Protein AF-A0A2E5FL79-F1 (afdb_monomer)

Sequence (278 aa):
MTGLPSFHYIREKVPIRAVAVELGLDVRNTTIRCWHPENHNNRDHNPSVGIKETKNYVHCFVCPDAKCLWPIDLVIDVNKDFHCLPKNQQVRESGLWIADRFKVPFIPKVNPKKKPADESWELGLTEDPLKLLVQSGLFASLSLPARSLAIALHALRSQKCRDHMAREWEVKASYHTLRKFSGIKSDSNIASALRELEEIGYCHREPSHPEHSTGPIKRSSVILVTPFSYDLMQLAKDNHASLQQASEAEMDMRRDRRRERQNEWQRKSRRLKKIATS

Nearest PDB structures (foldseek):
  5hdk-assembly4_D  TM=4.279E-01  e=1.789E-01  Homo sapiens
  6f41-assembly1_O  TM=4.181E-01  e=2.502E-01  Saccharomyces cerevisiae S288C
  8iuh-assembly1_O  TM=4.178E-01  e=3.912E-01  Homo sapiens
  7z1l-assembly1_O  TM=4.365E-01  e=1.012E+00  Saccharomyces cerevisiae W303
  6nzz-assembly1_A  TM=2.063E-01  e=4.091E+00  Mus musculus

Foldseek 3Di:
DAFFFDPVCQQPPVALQVLCVVLVFCDDDQFTQDPPLVQPPRSRPDTQWGHDRVNQWIWGPRRPPTDTATSLSVQLVSDVVLVVDDPVVSSRVSRVVCVVVDVTDTDHPPPPVCDPCDDDLPAPPDLDLVSLCVSLVVLVVADLLLNLLLVLVSVQADPVPVPPNPQKGKDFADLVRSCVRSVPDDSVSVVVSVVRCVVLVQKDWDDDDPPDDPDPDDGGIIIMGRSPPPSNSVSSVVSNVVVVVVVVVVVVVVVVVVVVVVVVVVVVVVVVVVVVVD

Solvent-accessible surface area (backbone atoms only — not comparable to full-atom values): 16011 Å² total; per-residue (Å²): 132,80,48,48,57,37,62,68,54,42,44,76,70,48,57,34,68,60,53,40,51,76,72,68,47,61,70,53,95,57,28,23,42,55,93,57,31,89,61,34,100,68,54,40,81,61,66,46,20,42,54,40,74,96,77,24,28,36,36,40,82,65,41,92,83,51,58,78,28,36,46,54,52,42,49,40,70,70,38,66,80,38,71,81,45,58,70,75,50,28,56,50,55,29,38,48,59,47,45,76,77,40,100,58,64,62,42,66,69,77,57,84,85,67,62,77,92,66,83,73,86,57,85,88,77,65,90,45,57,66,58,50,31,52,70,19,44,51,51,74,71,45,53,72,58,29,47,34,41,53,54,31,57,59,70,54,55,55,84,80,54,84,52,90,77,56,69,54,50,69,38,83,44,34,69,70,54,49,24,68,65,3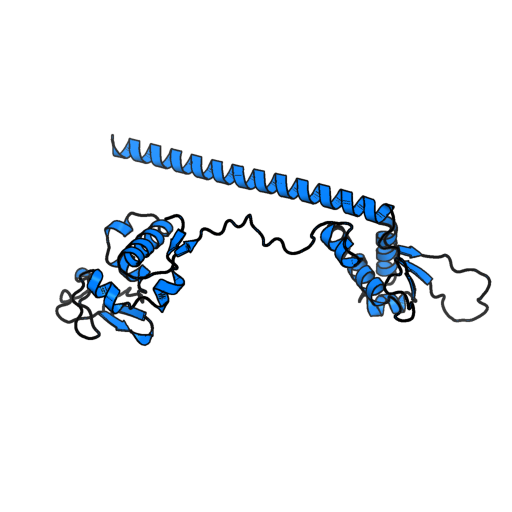1,69,47,91,45,69,68,51,50,54,51,20,51,49,55,36,35,75,52,35,39,30,47,76,53,80,79,73,83,90,80,73,96,65,94,70,81,76,60,47,42,34,41,36,28,60,68,32,70,65,26,49,50,51,34,50,53,44,29,54,51,51,50,53,53,53,49,55,50,51,51,55,55,49,50,56,49,52,51,54,52,51,51,50,51,52,51,52,54,52,54,52,53,63,77,74,107

Secondary structure (DSSP, 8-state):
--EEE-HHHHHHHS-HHHHHHHTT--EETTEE--S-GGGSTTTTSS--EEEEGGGTEEEESSSTT-PPBPHHHHHHHH-GGGGGS-HHHHHHHHHHHHHHHS--PEEE---TT-----S---TTS---HHHHHHHTTHHHHS-HHHHHHHHHHHHT--TT-S-TT-S-EEEEE-HHHHHHHH----HHHHHHHHHHHHHTTSEEEEPPPGGG--SSSPPPEEEEE-TT-HHHHHHHHHHHHHHHHHHHHHHHHHHHHHHHHHHHHHHHHHHHHHHHT-

Radius of gyration: 33.52 Å; Cα contacts (8 Å, |Δi|>4): 326; chains: 1; bounding box: 72×42×98 Å

Structure (mmCIF, N/CA/C/O backbone):
data_AF-A0A2E5FL79-F1
#
_entry.id   AF-A0A2E5FL79-F1
#
loop_
_atom_site.group_PDB
_atom_site.id
_atom_site.type_symbol
_atom_site.label_atom_id
_atom_site.label_alt_id
_atom_site.label_comp_id
_atom_site.label_asym_id
_atom_site.label_entity_id
_atom_site.label_seq_id
_atom_site.pdbx_PDB_ins_code
_atom_site.Cartn_x
_atom_site.Cartn_y
_atom_site.Cartn_z
_atom_site.occupancy
_atom_site.B_iso_or_equiv
_atom_site.auth_seq_id
_atom_site.auth_comp_id
_atom_site.auth_asym_id
_atom_site.auth_atom_id
_atom_site.pdbx_PDB_model_num
ATOM 1 N N . MET A 1 1 ? -9.822 -15.582 26.411 1.00 46.94 1 MET A N 1
ATOM 2 C CA . MET A 1 1 ? -10.288 -15.379 25.021 1.00 46.94 1 MET A CA 1
ATOM 3 C C . MET A 1 1 ? -9.424 -14.315 24.347 1.00 46.94 1 MET A C 1
ATOM 5 O O . MET A 1 1 ? -9.426 -13.175 24.789 1.00 46.94 1 MET A O 1
ATOM 9 N N . THR A 1 2 ? -8.614 -14.673 23.348 1.00 57.44 2 THR A N 1
ATOM 10 C CA . THR A 1 2 ? -7.636 -13.779 22.687 1.00 57.44 2 THR A CA 1
ATOM 11 C C . THR A 1 2 ? -8.154 -13.279 21.330 1.00 57.44 2 THR A C 1
ATOM 13 O O . THR A 1 2 ? -7.569 -13.532 20.280 1.00 57.44 2 THR A O 1
ATOM 16 N N . GLY A 1 3 ? -9.274 -12.555 21.340 1.00 73.00 3 GLY A N 1
ATOM 17 C CA . GLY A 1 3 ? -9.878 -11.940 20.152 1.00 73.00 3 GLY A CA 1
ATOM 18 C C . GLY A 1 3 ? -10.714 -10.718 20.526 1.00 73.00 3 GLY A C 1
ATOM 19 O O . GLY A 1 3 ? -11.004 -10.514 21.705 1.00 73.00 3 GLY A O 1
ATOM 20 N N . LEU A 1 4 ? -11.080 -9.896 19.541 1.00 85.12 4 LEU A N 1
ATOM 21 C CA . LEU A 1 4 ? -12.058 -8.817 19.726 1.00 85.12 4 LEU A CA 1
ATOM 22 C C . LEU A 1 4 ? -13.411 -9.267 19.170 1.00 85.12 4 LEU A C 1
ATOM 24 O O . LEU A 1 4 ? -13.430 -9.944 18.141 1.00 85.12 4 LEU A O 1
ATOM 28 N N . PRO A 1 5 ? -14.536 -8.903 19.800 1.00 91.50 5 PRO A N 1
ATOM 29 C CA . PRO A 1 5 ? -15.839 -9.175 19.215 1.00 91.50 5 PRO A CA 1
ATOM 30 C C . PRO A 1 5 ? -15.983 -8.422 17.888 1.00 91.50 5 PRO A C 1
ATOM 32 O O . PRO A 1 5 ? -15.475 -7.310 17.728 1.00 91.50 5 PRO A O 1
ATOM 35 N N . SER A 1 6 ? -16.649 -9.034 16.910 1.00 92.56 6 SER A N 1
ATOM 36 C CA . SER A 1 6 ? -16.860 -8.416 15.601 1.00 92.56 6 SER A CA 1
ATOM 37 C C . SER A 1 6 ? -17.791 -7.209 15.714 1.00 92.56 6 SER A C 1
ATOM 39 O O . SER A 1 6 ? -19.009 -7.353 15.809 1.00 92.56 6 SER A O 1
ATOM 41 N N . PHE A 1 7 ? -17.231 -5.998 15.670 1.00 93.19 7 PHE A N 1
ATOM 42 C CA . PHE A 1 7 ? -18.017 -4.760 15.750 1.00 93.19 7 PHE A CA 1
ATOM 43 C C . PHE A 1 7 ? -18.973 -4.588 14.568 1.00 93.19 7 PHE A C 1
ATOM 45 O O . PHE A 1 7 ? -20.063 -4.049 14.733 1.00 93.19 7 PHE A O 1
ATOM 52 N N . HIS A 1 8 ? -18.592 -5.083 13.388 1.00 93.00 8 HIS A N 1
ATOM 53 C CA . HIS A 1 8 ? -19.471 -5.096 12.222 1.00 93.00 8 HIS A CA 1
ATOM 54 C C . HIS A 1 8 ? -20.692 -5.992 12.461 1.00 93.00 8 HIS A C 1
ATOM 56 O O . HIS A 1 8 ? -21.822 -5.551 12.267 1.00 93.00 8 HIS A O 1
ATOM 62 N N . TYR A 1 9 ? -20.476 -7.200 12.996 1.00 93.94 9 TYR A N 1
ATOM 63 C CA . TYR A 1 9 ? -21.573 -8.096 13.358 1.00 93.94 9 TYR A CA 1
ATOM 64 C C . TYR A 1 9 ? -22.471 -7.482 14.434 1.00 93.94 9 TYR A C 1
ATOM 66 O O . TYR A 1 9 ? -23.690 -7.519 14.304 1.00 93.94 9 TYR A O 1
ATOM 74 N N . ILE A 1 10 ? -21.886 -6.874 15.473 1.00 95.19 10 ILE A N 1
ATOM 75 C CA . ILE A 1 10 ? -22.654 -6.185 16.519 1.00 95.19 10 ILE A CA 1
ATOM 76 C C . ILE A 1 10 ? -23.551 -5.108 15.907 1.00 95.19 10 ILE A C 1
ATOM 78 O O . ILE A 1 10 ? -24.741 -5.058 16.203 1.00 95.19 10 ILE A O 1
A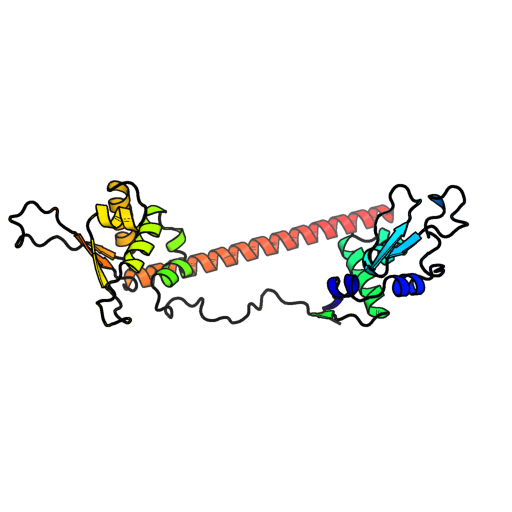TOM 82 N N . ARG A 1 11 ? -23.000 -4.270 15.026 1.00 93.62 11 ARG A N 1
ATOM 83 C CA . ARG A 1 11 ? -23.740 -3.168 14.411 1.00 93.62 11 ARG A CA 1
ATOM 84 C C . ARG A 1 11 ? -24.928 -3.639 13.574 1.00 93.62 11 ARG A C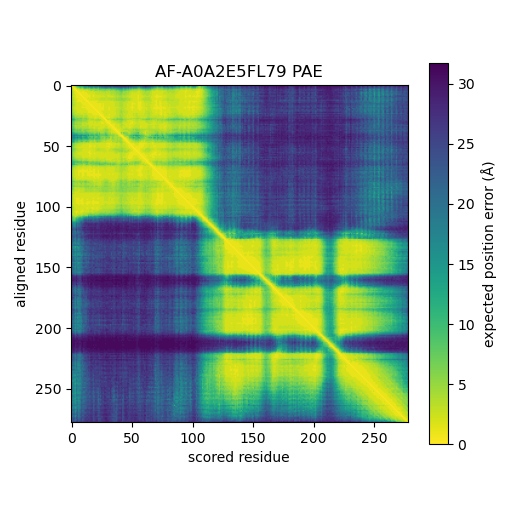 1
ATOM 86 O O . ARG A 1 11 ? -25.949 -2.961 13.566 1.00 93.62 11 ARG A O 1
ATOM 93 N N . GLU A 1 12 ? -24.804 -4.757 12.868 1.00 92.62 12 GLU A N 1
ATOM 94 C CA . GLU A 1 12 ? -25.829 -5.203 11.916 1.00 92.62 12 GLU A CA 1
ATOM 95 C C . GLU A 1 12 ? -26.791 -6.256 12.461 1.00 92.62 12 GLU A C 1
ATOM 97 O O . GLU A 1 12 ? -27.937 -6.320 12.021 1.00 92.62 12 GLU A O 1
ATOM 102 N N . LYS A 1 13 ? -26.319 -7.128 13.356 1.00 94.31 13 LYS A N 1
ATOM 103 C CA . LYS A 1 13 ? -27.023 -8.365 13.724 1.00 94.31 13 LYS A CA 1
ATOM 104 C C . LYS A 1 13 ? -27.476 -8.407 15.173 1.00 94.31 13 LYS A C 1
ATOM 106 O O . LYS A 1 13 ? -28.379 -9.180 15.476 1.00 94.31 13 LYS A O 1
ATOM 111 N N . VAL A 1 14 ? -26.886 -7.609 16.064 1.00 96.19 14 VAL A N 1
ATOM 112 C CA . VAL A 1 14 ? -27.359 -7.522 17.451 1.00 96.19 14 VAL A CA 1
ATOM 113 C C . VAL A 1 14 ? -28.515 -6.517 17.508 1.00 96.19 14 VAL A C 1
ATOM 115 O O . VAL A 1 14 ? -28.283 -5.341 17.215 1.00 96.19 14 VAL A O 1
ATOM 118 N N . PRO A 1 15 ? -29.749 -6.930 17.865 1.00 96.19 15 PRO A N 1
ATOM 119 C CA . PRO A 1 15 ? -30.906 -6.040 17.834 1.00 96.19 15 PRO A CA 1
ATOM 120 C C . PRO A 1 15 ? -30.781 -4.905 18.853 1.00 96.19 15 PRO A C 1
ATOM 122 O O . PRO A 1 15 ? -30.726 -5.146 20.059 1.00 96.19 15 PRO A O 1
ATOM 125 N N . ILE A 1 16 ? -30.812 -3.657 18.381 1.00 96.62 16 ILE A N 1
ATOM 126 C CA . ILE A 1 16 ? -30.666 -2.453 19.212 1.00 96.62 16 ILE A CA 1
ATOM 127 C C . ILE A 1 16 ? -31.719 -2.379 20.324 1.00 96.62 16 ILE A C 1
ATOM 129 O O . ILE A 1 16 ? -31.431 -1.924 21.427 1.00 96.62 16 ILE A O 1
ATOM 133 N N . ARG A 1 17 ? -32.928 -2.889 20.064 1.00 96.06 17 ARG A N 1
ATOM 134 C CA . ARG A 1 17 ? -33.996 -2.974 21.063 1.00 96.06 17 ARG A CA 1
ATOM 135 C C . ARG A 1 17 ? -33.626 -3.900 22.218 1.00 96.06 17 ARG A C 1
ATOM 137 O O . ARG A 1 17 ? -33.847 -3.538 23.366 1.00 96.06 17 ARG A O 1
ATOM 144 N N . ALA A 1 18 ? -33.054 -5.065 21.923 1.00 95.75 18 ALA A N 1
ATOM 145 C CA . ALA A 1 18 ? -32.617 -5.997 22.958 1.00 95.75 18 ALA A CA 1
ATOM 146 C C . ALA A 1 18 ? -31.459 -5.401 23.771 1.00 95.75 18 ALA A C 1
ATOM 148 O O . ALA A 1 18 ? -31.449 -5.508 24.990 1.00 95.75 18 ALA A O 1
ATOM 149 N N . VAL A 1 19 ? -30.539 -4.688 23.113 1.00 96.50 19 VAL A N 1
ATOM 150 C CA . VAL A 1 19 ? -29.457 -3.954 23.790 1.00 96.50 19 VAL A CA 1
ATOM 151 C C . VAL A 1 19 ? -30.009 -2.885 24.735 1.00 96.50 19 VAL A C 1
ATOM 153 O O . VAL A 1 19 ? -29.546 -2.784 25.864 1.00 96.50 19 VAL A O 1
ATOM 156 N N . ALA A 1 20 ? -31.022 -2.123 24.314 1.00 95.75 20 ALA A N 1
ATOM 157 C CA . ALA A 1 20 ? -31.671 -1.126 25.165 1.00 95.75 20 ALA A CA 1
ATOM 158 C C . ALA A 1 20 ? -32.342 -1.743 26.406 1.00 95.75 20 ALA A C 1
ATOM 160 O O . ALA A 1 20 ? -32.244 -1.178 27.493 1.00 95.75 20 ALA A O 1
ATOM 161 N N . VAL A 1 21 ? -32.985 -2.907 26.255 1.00 95.31 21 VAL A N 1
ATOM 162 C CA . VAL A 1 21 ? -33.581 -3.652 27.377 1.00 95.31 21 VAL A CA 1
ATOM 163 C C . VAL A 1 21 ? -32.502 -4.136 28.349 1.00 95.31 21 VAL A C 1
ATOM 165 O O . VAL A 1 21 ? -32.638 -3.932 29.550 1.00 95.31 21 VAL A O 1
ATOM 168 N N . GLU A 1 22 ? -31.404 -4.706 27.847 1.00 95.81 22 GLU A N 1
ATOM 169 C CA . GLU A 1 22 ? -30.273 -5.160 28.676 1.00 95.81 22 GLU A CA 1
ATOM 170 C C . GLU A 1 22 ? -29.545 -4.011 29.394 1.00 95.81 22 GLU A C 1
ATOM 172 O O . GLU A 1 22 ? -28.973 -4.201 30.465 1.00 95.81 22 GLU A O 1
ATOM 177 N N . LEU A 1 23 ? -29.576 -2.803 28.825 1.00 94.38 23 LEU A N 1
ATOM 178 C CA . LEU A 1 23 ? -29.096 -1.581 29.479 1.00 94.38 23 LEU A CA 1
ATOM 179 C C . LEU A 1 23 ? -30.055 -1.064 30.568 1.00 94.38 23 LEU A C 1
ATOM 181 O O . LEU A 1 23 ? -29.745 -0.071 31.224 1.00 94.38 23 LEU A O 1
ATOM 185 N N . GLY A 1 24 ? -31.207 -1.711 30.769 1.00 93.12 24 GLY A N 1
ATOM 186 C CA . GLY A 1 24 ? -32.199 -1.331 31.773 1.00 93.12 24 GLY A CA 1
ATOM 187 C C . GLY A 1 24 ? -33.026 -0.099 31.401 1.00 93.12 24 GLY A C 1
ATOM 188 O O . GLY A 1 24 ? -33.579 0.554 32.285 1.00 93.12 24 GLY A O 1
ATOM 189 N N . LEU A 1 25 ? -33.105 0.253 30.114 1.00 93.12 25 LEU A N 1
ATOM 190 C CA . LEU A 1 25 ? -33.894 1.399 29.660 1.00 93.12 25 LEU A CA 1
ATOM 191 C C . LEU A 1 25 ? -35.402 1.073 29.646 1.00 93.12 25 LEU A C 1
ATOM 193 O O . LEU A 1 25 ? -35.802 -0.049 29.334 1.00 93.12 25 LEU A O 1
ATOM 197 N N . ASP A 1 26 ? -36.257 2.067 29.923 1.00 90.50 26 ASP A N 1
ATOM 198 C CA . ASP A 1 26 ? -37.726 1.933 29.827 1.00 90.50 26 ASP A CA 1
ATOM 199 C C . ASP A 1 26 ? -38.155 1.928 28.349 1.00 90.50 26 ASP A C 1
ATOM 201 O O . ASP A 1 26 ? -38.401 2.978 27.742 1.00 90.50 26 ASP A O 1
ATOM 205 N N . VAL A 1 27 ? -38.181 0.731 27.757 1.00 92.19 27 VAL A N 1
ATOM 206 C CA . VAL A 1 27 ? -38.580 0.489 26.367 1.00 92.19 27 VAL A CA 1
ATOM 207 C C . VAL A 1 27 ? -40.090 0.252 26.278 1.00 92.19 27 VAL A C 1
ATOM 209 O O . VAL A 1 27 ? -40.610 -0.757 26.750 1.00 92.19 27 VAL A O 1
ATOM 212 N N . ARG A 1 28 ? -40.795 1.138 25.569 1.00 88.44 28 ARG A N 1
ATOM 213 C CA . ARG A 1 28 ? -42.235 1.050 25.286 1.00 88.44 28 ARG A CA 1
ATOM 214 C C . ARG A 1 28 ? -42.479 0.953 23.787 1.00 88.44 28 ARG A C 1
ATOM 216 O O . ARG A 1 28 ? -42.314 1.934 23.059 1.00 88.44 28 ARG A O 1
ATOM 223 N N . ASN A 1 29 ? -42.912 -0.218 23.323 1.00 87.94 29 ASN A N 1
ATOM 224 C CA . ASN A 1 29 ? -43.107 -0.527 21.902 1.00 87.94 29 ASN A CA 1
ATOM 225 C C . ASN A 1 29 ? -41.865 -0.172 21.063 1.00 87.94 29 ASN A C 1
ATOM 227 O O . ASN A 1 29 ? -40.856 -0.868 21.131 1.00 87.94 29 ASN A O 1
ATOM 231 N N . THR A 1 30 ? -41.940 0.910 20.288 1.00 90.56 30 THR A N 1
ATOM 232 C CA . THR A 1 30 ? -40.882 1.402 19.392 1.00 90.56 30 THR A CA 1
ATOM 233 C C . THR A 1 30 ? -40.167 2.636 19.940 1.00 90.56 30 THR A C 1
ATOM 235 O O . THR A 1 30 ? -39.463 3.325 19.200 1.00 90.56 30 THR A O 1
ATOM 238 N N . THR A 1 31 ? -40.387 2.969 21.209 1.00 92.94 31 THR A N 1
ATOM 239 C CA . THR A 1 31 ? -39.853 4.171 21.852 1.00 92.94 31 THR A CA 1
ATOM 240 C C . THR A 1 31 ? -39.198 3.847 23.183 1.00 92.94 31 THR A C 1
ATOM 242 O O . THR A 1 31 ? -39.511 2.837 23.807 1.00 92.94 31 THR A O 1
ATOM 245 N N . ILE A 1 32 ? -38.282 4.702 23.613 1.00 93.19 32 ILE A N 1
ATOM 246 C CA . ILE A 1 32 ? -37.574 4.598 24.885 1.00 93.19 32 ILE A CA 1
ATOM 247 C C . ILE A 1 32 ? -37.693 5.948 25.586 1.00 93.19 32 ILE A C 1
ATOM 249 O O . ILE A 1 32 ? -37.671 6.998 24.932 1.00 93.19 32 ILE A O 1
ATOM 253 N N . ARG A 1 33 ? -37.824 5.930 26.911 1.00 91.25 33 ARG A N 1
ATOM 254 C CA . ARG A 1 33 ? -37.601 7.136 27.712 1.00 91.25 33 ARG A CA 1
ATOM 255 C C . ARG A 1 33 ? -36.113 7.498 27.678 1.00 91.25 33 ARG A C 1
ATOM 257 O O . ARG A 1 33 ? -35.257 6.651 27.927 1.00 91.25 33 ARG A O 1
ATOM 264 N N . CYS A 1 34 ? -35.799 8.738 27.332 1.00 91.31 34 CYS A N 1
ATOM 265 C CA . CYS A 1 34 ? -34.440 9.242 27.268 1.00 91.31 34 CYS A CA 1
ATOM 266 C C . CYS A 1 34 ? -33.756 9.138 28.635 1.00 91.31 34 CYS A C 1
ATOM 268 O O . CYS A 1 34 ? -34.314 9.509 29.668 1.00 91.31 34 CYS A O 1
ATOM 270 N N . TRP A 1 35 ? -32.515 8.660 28.623 1.00 91.00 35 TRP A N 1
ATOM 271 C CA . TRP A 1 35 ? -31.637 8.567 29.791 1.00 91.00 35 TRP A CA 1
ATOM 272 C C . TRP A 1 35 ? -30.903 9.885 30.101 1.00 91.00 35 TRP A C 1
ATOM 274 O O . TRP A 1 35 ? -30.141 9.941 31.064 1.00 91.00 35 TRP A O 1
ATOM 284 N N . HIS A 1 36 ? -31.178 10.942 29.326 1.00 88.25 36 HIS A N 1
ATOM 285 C CA . HIS A 1 36 ? -30.717 12.318 29.537 1.00 88.25 36 HIS A CA 1
ATOM 286 C C . HIS A 1 36 ? -31.890 13.274 29.824 1.00 88.25 36 HIS A C 1
ATOM 288 O O . HIS A 1 36 ? -32.155 14.189 29.037 1.00 88.25 36 HIS A O 1
ATOM 294 N N . PRO A 1 37 ? -32.641 13.082 30.926 1.00 85.19 37 PRO A N 1
ATOM 295 C CA . PRO A 1 37 ? -33.800 13.917 31.242 1.00 85.19 37 PRO A CA 1
ATOM 296 C C . PRO A 1 37 ? -33.442 15.398 31.435 1.00 85.19 37 PRO A C 1
ATOM 298 O O . PRO A 1 37 ? -34.308 16.254 31.276 1.00 85.19 37 PRO A O 1
ATOM 301 N N . GLU A 1 38 ? -32.186 15.717 31.753 1.00 85.88 38 GLU A N 1
ATOM 302 C CA . GLU A 1 38 ? -31.664 17.080 31.870 1.00 85.88 38 GLU A CA 1
ATOM 303 C C . GLU A 1 38 ? -31.728 17.875 30.561 1.00 85.88 38 GLU A C 1
ATOM 305 O O . GLU A 1 38 ? -31.850 19.096 30.594 1.00 85.88 38 GLU A O 1
ATOM 310 N N . ASN A 1 39 ? -31.711 17.190 29.417 1.00 85.75 39 ASN A N 1
ATOM 311 C CA . ASN A 1 39 ? -31.774 17.818 28.099 1.00 85.75 39 ASN A CA 1
ATOM 312 C C . ASN A 1 39 ? -33.223 18.039 27.623 1.00 85.75 39 ASN A C 1
ATOM 314 O O . ASN A 1 39 ? -33.446 18.469 26.493 1.00 85.75 39 ASN A O 1
ATOM 318 N N . HIS A 1 40 ? -34.214 17.705 28.459 1.00 84.31 40 HIS A N 1
ATOM 319 C CA . HIS A 1 40 ? -35.636 17.716 28.124 1.00 84.31 40 HIS A CA 1
ATOM 320 C C . HIS A 1 40 ? -36.389 18.704 29.024 1.00 84.31 40 HIS A C 1
ATOM 322 O O . HIS A 1 40 ? -36.359 18.579 30.247 1.00 84.31 40 HIS A O 1
ATOM 328 N N . ASN A 1 41 ? -37.173 19.614 28.429 1.00 76.88 41 ASN A N 1
ATOM 329 C CA . ASN A 1 41 ? -37.942 20.632 29.169 1.00 76.88 41 ASN A CA 1
ATOM 330 C C . ASN A 1 41 ? -38.857 20.047 30.270 1.00 76.88 41 ASN A C 1
ATOM 332 O O . ASN A 1 41 ? -39.010 20.658 31.322 1.00 76.88 41 ASN A O 1
ATOM 336 N N . ASN A 1 42 ? -39.412 18.842 30.068 1.00 77.25 42 ASN A N 1
ATOM 337 C CA . ASN A 1 42 ? -40.299 18.156 31.024 1.00 77.25 42 ASN A CA 1
ATOM 338 C C . ASN A 1 42 ? -39.698 16.853 31.588 1.00 77.25 42 ASN A C 1
ATOM 340 O O . ASN A 1 42 ? -40.442 15.911 31.872 1.00 77.25 42 ASN A O 1
ATOM 344 N N . ARG A 1 43 ? -38.361 16.758 31.698 1.00 74.06 43 ARG A N 1
ATOM 345 C CA . ARG A 1 43 ? -37.646 15.566 32.217 1.00 74.06 43 ARG A CA 1
ATOM 346 C C . ARG A 1 43 ? -38.059 14.246 31.558 1.00 74.06 43 ARG A C 1
ATOM 348 O O . ARG A 1 43 ? -38.077 13.193 32.188 1.00 74.06 43 ARG A O 1
ATOM 355 N N . ASP A 1 44 ? -38.433 14.335 30.290 1.00 79.88 44 ASP A N 1
ATOM 356 C CA . ASP A 1 44 ? -38.871 13.216 29.469 1.00 79.88 44 ASP A CA 1
ATOM 357 C C . ASP A 1 44 ? -40.052 12.387 30.011 1.00 79.88 44 ASP A C 1
ATOM 359 O O . ASP A 1 44 ? -40.052 11.155 29.994 1.00 79.88 44 ASP A O 1
ATOM 363 N N . HIS A 1 45 ? -41.107 13.056 30.484 1.00 77.06 45 HIS A N 1
ATOM 364 C CA . HIS A 1 45 ? -42.334 12.370 30.909 1.00 77.06 45 HIS A CA 1
ATOM 365 C C . HIS A 1 45 ? -42.916 11.445 29.815 1.00 77.06 45 HIS A C 1
ATOM 367 O O . HIS A 1 45 ? -43.364 10.329 30.109 1.00 77.06 45 HIS A O 1
ATOM 373 N N . ASN A 1 46 ? -42.852 11.881 28.552 1.00 80.88 46 ASN A N 1
ATOM 374 C CA . ASN A 1 46 ? -43.288 11.118 27.383 1.00 80.88 46 ASN A CA 1
ATOM 375 C C . ASN A 1 46 ? -42.065 10.548 26.641 1.00 80.88 46 ASN A C 1
ATOM 377 O O . ASN A 1 46 ? -41.133 11.312 26.413 1.00 80.88 46 ASN A O 1
ATOM 381 N N . PRO A 1 47 ? -42.068 9.265 26.223 1.00 85.31 47 PRO A N 1
ATOM 382 C CA . PRO A 1 47 ? -40.937 8.656 25.522 1.00 85.31 47 PRO A CA 1
ATOM 383 C C . PRO A 1 47 ? -40.520 9.438 24.271 1.00 85.31 47 PRO A C 1
ATOM 385 O O . PRO A 1 47 ? -41.342 9.707 23.393 1.00 85.31 47 PRO A O 1
ATOM 388 N N . SER A 1 48 ? -39.234 9.766 24.179 1.00 89.44 48 SER A N 1
ATOM 389 C CA . SER A 1 48 ? -38.675 10.689 23.179 1.00 89.44 48 SER A CA 1
ATOM 390 C C . SER A 1 48 ? -37.555 10.107 22.317 1.00 89.44 48 SER A C 1
ATOM 392 O O . SER A 1 48 ? -37.045 10.757 21.400 1.00 89.44 48 SER A O 1
ATOM 394 N N . VAL A 1 49 ? -37.146 8.873 22.602 1.00 94.44 49 VAL A N 1
ATOM 395 C CA . VAL A 1 49 ? -36.131 8.168 21.827 1.00 94.44 49 VAL A CA 1
ATOM 396 C C . VAL A 1 49 ? -36.827 7.163 20.929 1.00 94.44 49 VAL A C 1
ATOM 398 O O . VAL A 1 49 ? -37.469 6.231 21.403 1.00 94.44 49 VAL A O 1
ATOM 401 N N . GLY A 1 50 ? -36.708 7.341 19.617 1.00 94.50 50 GLY A N 1
ATOM 402 C CA . GLY A 1 50 ? -37.254 6.409 18.638 1.00 94.50 50 GLY A CA 1
ATOM 403 C C . GLY A 1 50 ? -36.294 5.257 18.360 1.00 94.50 50 GLY A C 1
ATOM 404 O O . GLY A 1 50 ? -35.112 5.482 18.092 1.00 94.50 50 GLY A O 1
ATOM 405 N N . ILE A 1 51 ? -36.813 4.029 18.348 1.00 96.12 51 ILE A N 1
ATOM 406 C CA . ILE A 1 51 ? -36.088 2.840 17.893 1.00 96.12 51 ILE A CA 1
ATOM 407 C C . ILE A 1 51 ? -36.327 2.664 16.393 1.00 96.12 51 ILE A C 1
ATOM 409 O O . ILE A 1 51 ? -37.466 2.541 15.938 1.00 96.12 51 ILE A O 1
ATOM 413 N N . LYS A 1 52 ? -35.252 2.631 15.603 1.00 94.50 52 LYS A N 1
ATOM 414 C CA . LYS A 1 52 ? -35.305 2.326 14.169 1.00 94.50 52 LYS A CA 1
ATOM 415 C C . LYS A 1 52 ? -34.775 0.918 13.934 1.00 94.50 52 LYS A C 1
ATOM 417 O O . LYS A 1 52 ? -33.625 0.746 13.546 1.00 94.50 52 LYS A O 1
ATOM 422 N N . GLU A 1 53 ? -35.629 -0.082 14.153 1.00 91.81 53 GLU A N 1
ATOM 423 C CA . GLU A 1 53 ? -35.254 -1.504 14.071 1.00 91.81 53 GLU A CA 1
ATOM 424 C C . GLU A 1 53 ? -34.670 -1.884 12.698 1.00 91.81 53 GLU A C 1
ATOM 426 O O . GLU A 1 53 ? -33.642 -2.550 12.640 1.00 91.81 53 GLU A O 1
ATOM 431 N N . THR A 1 54 ? -35.227 -1.374 11.591 1.00 89.75 54 THR A N 1
ATOM 432 C CA . THR A 1 54 ? -34.734 -1.681 10.231 1.00 89.75 54 THR A CA 1
ATOM 433 C C . THR A 1 54 ? -33.314 -1.187 9.959 1.00 89.75 54 THR A C 1
ATOM 435 O O . THR A 1 54 ? -32.596 -1.778 9.158 1.00 89.75 54 THR A O 1
ATOM 438 N N . LYS A 1 55 ? -32.900 -0.098 10.614 1.00 90.44 55 LYS A N 1
ATOM 439 C CA . LYS A 1 55 ? -31.559 0.489 10.487 1.00 90.44 55 LYS A CA 1
ATOM 440 C C . LYS A 1 55 ? -30.680 0.219 11.711 1.00 90.44 55 LYS A C 1
ATOM 442 O O . LYS A 1 55 ? -29.545 0.674 11.738 1.00 90.44 55 LYS A O 1
ATOM 447 N N . ASN A 1 56 ? -31.202 -0.499 12.702 1.00 94.62 56 ASN A N 1
ATOM 448 C CA . ASN A 1 56 ? -30.542 -0.896 13.939 1.00 94.62 56 ASN A CA 1
ATOM 449 C C . ASN A 1 56 ? -29.864 0.243 14.732 1.00 94.62 56 ASN A C 1
ATOM 451 O O . ASN A 1 56 ? -28.726 0.110 15.180 1.00 94.62 56 ASN A O 1
ATOM 455 N N . TYR A 1 57 ? -30.563 1.365 14.920 1.00 96.00 57 TYR A N 1
ATOM 456 C CA . TYR A 1 57 ? -30.103 2.465 15.778 1.00 96.00 57 TYR A CA 1
ATOM 457 C C . TYR A 1 57 ? -31.251 3.079 16.588 1.00 96.00 57 TYR A C 1
ATOM 459 O O . TYR A 1 57 ? -32.431 2.875 16.282 1.00 96.00 57 TYR A O 1
ATOM 467 N N . VAL A 1 58 ? -30.896 3.874 17.598 1.00 96.06 58 VAL A N 1
ATOM 468 C CA . VAL A 1 58 ? -31.825 4.753 18.325 1.00 96.06 58 VAL A CA 1
ATOM 469 C C . VAL A 1 58 ? -31.472 6.220 18.122 1.00 96.06 58 VAL A C 1
ATOM 471 O O . VAL A 1 58 ? -30.320 6.563 17.856 1.00 96.06 58 VAL A O 1
ATOM 474 N N . HIS A 1 59 ? -32.467 7.095 18.216 1.00 94.94 59 HIS A N 1
ATOM 475 C CA . HIS A 1 59 ? -32.267 8.536 18.105 1.00 94.94 59 HIS A CA 1
ATOM 476 C C . HIS A 1 59 ? -33.298 9.281 18.955 1.00 94.94 59 HIS A C 1
ATOM 478 O O . HIS A 1 59 ? -34.499 9.028 18.835 1.00 94.94 59 HIS A O 1
ATOM 484 N N . CYS A 1 60 ? -32.823 10.187 19.811 1.00 93.88 60 CYS A N 1
ATOM 485 C CA . CYS A 1 60 ? -33.680 11.123 20.533 1.00 93.88 60 CYS A CA 1
ATOM 486 C C . CYS A 1 60 ? -34.096 12.255 19.593 1.00 93.88 60 CYS A C 1
ATOM 488 O O . CYS A 1 60 ? -33.233 12.893 19.008 1.00 93.88 60 CYS A O 1
ATOM 490 N N . PHE A 1 61 ? -35.390 12.532 19.457 1.00 90.56 61 PHE A N 1
ATOM 491 C CA . PHE A 1 61 ? -35.867 13.637 18.612 1.00 90.56 61 PHE A CA 1
ATOM 492 C C . PHE A 1 61 ? -35.998 14.974 19.364 1.00 90.56 61 PHE A C 1
ATOM 494 O O . PHE A 1 61 ? -36.476 15.948 18.790 1.00 90.56 61 PHE A O 1
ATOM 501 N N . VAL A 1 62 ? -35.602 15.016 20.644 1.00 90.75 62 VAL A N 1
ATOM 502 C CA . VAL A 1 62 ? -35.707 16.201 21.517 1.00 90.75 62 VAL A CA 1
ATOM 503 C C . VAL A 1 62 ? -34.338 16.744 21.934 1.00 90.75 62 VAL A C 1
ATOM 505 O O . VAL A 1 62 ? -34.160 17.959 21.934 1.00 90.75 62 VAL A O 1
ATOM 508 N N . CYS A 1 63 ? -33.368 15.884 22.276 1.00 88.88 63 CYS A N 1
ATOM 509 C CA . CYS A 1 63 ? -32.034 16.341 22.677 1.00 88.88 63 CYS A CA 1
ATOM 510 C C . CYS A 1 63 ? -31.381 17.180 21.555 1.00 88.88 63 CYS A C 1
ATOM 512 O O . CYS A 1 63 ? -31.339 16.719 20.412 1.00 88.88 63 CYS A O 1
ATOM 514 N N . PRO A 1 64 ? -30.807 18.358 21.867 1.00 80.44 64 PRO A N 1
ATOM 515 C CA . PRO A 1 64 ? -30.276 19.280 20.858 1.00 80.44 64 PRO A CA 1
ATOM 516 C C . PRO A 1 64 ? -29.121 18.686 20.033 1.00 80.44 64 PRO A C 1
ATOM 518 O O . PRO A 1 64 ? -29.047 18.924 18.832 1.00 80.44 64 PRO A O 1
ATOM 521 N N . ASP A 1 65 ? -28.281 17.843 20.647 1.00 80.31 65 ASP A N 1
ATOM 522 C CA . ASP A 1 65 ? -27.137 17.180 19.999 1.00 80.31 65 ASP A CA 1
ATOM 523 C C . ASP A 1 65 ? -27.356 15.672 19.774 1.00 80.31 65 ASP A C 1
ATOM 525 O O . ASP A 1 65 ? -26.408 14.879 19.729 1.00 80.31 65 ASP A O 1
ATOM 529 N N . ALA A 1 66 ? -28.615 15.240 19.655 1.00 82.81 66 ALA A N 1
ATOM 530 C CA . ALA A 1 66 ? -28.946 13.828 19.521 1.00 82.81 66 ALA A CA 1
ATOM 531 C C . ALA A 1 66 ? -28.351 13.205 18.250 1.00 82.81 66 ALA A C 1
ATOM 533 O O . ALA A 1 66 ? -28.801 13.448 17.129 1.00 82.81 66 ALA A O 1
ATOM 534 N N . LYS A 1 67 ? -27.378 12.309 18.414 1.00 89.00 67 LYS A N 1
ATOM 535 C CA . LYS A 1 67 ? -26.859 11.488 17.312 1.00 89.00 67 LYS A CA 1
ATOM 536 C C . LYS A 1 67 ? -27.676 10.208 17.164 1.00 89.00 67 LYS A C 1
ATOM 538 O O . LYS A 1 67 ? -28.404 9.800 18.066 1.00 89.00 67 LYS A O 1
ATOM 543 N N . CYS A 1 68 ? -27.571 9.575 15.998 1.00 93.50 68 CYS A N 1
ATOM 544 C CA . CYS A 1 68 ? -28.026 8.197 15.837 1.00 93.50 68 CYS A CA 1
ATOM 545 C C . CYS A 1 68 ? -27.024 7.280 16.543 1.00 93.50 68 CYS A C 1
ATOM 547 O O . CYS A 1 68 ? -25.854 7.248 16.157 1.00 93.50 68 CYS A O 1
ATOM 549 N N . LEU A 1 69 ? -27.480 6.553 17.559 1.00 95.12 69 LEU A N 1
ATOM 550 C CA . LEU A 1 69 ? -26.649 5.661 18.356 1.00 95.12 69 LEU A CA 1
ATOM 551 C C . LEU A 1 69 ? -26.862 4.218 17.904 1.00 95.12 69 LEU A C 1
ATOM 553 O O . LEU A 1 69 ? -27.963 3.668 17.998 1.00 95.12 69 LEU A O 1
ATOM 557 N N . TRP A 1 70 ? -25.792 3.620 17.390 1.00 95.50 70 TRP A N 1
ATOM 558 C CA . TRP A 1 70 ? -25.718 2.198 17.060 1.00 95.50 70 TRP A CA 1
ATOM 559 C C . TRP A 1 70 ? -25.487 1.386 18.344 1.00 95.50 70 TRP A C 1
ATOM 561 O O . TRP A 1 70 ? -25.161 1.980 19.367 1.00 95.50 70 TRP A O 1
ATOM 571 N N . PRO A 1 71 ? -25.595 0.043 18.338 1.00 96.75 71 PRO A N 1
ATOM 572 C CA . PRO A 1 71 ? -25.525 -0.753 19.569 1.00 96.75 71 PRO A CA 1
ATOM 573 C C . PRO A 1 71 ? -24.322 -0.451 20.469 1.00 96.75 71 PRO A C 1
ATOM 575 O O . PRO A 1 71 ? -24.480 -0.308 21.675 1.00 96.75 71 PRO A O 1
ATOM 578 N N . ILE A 1 72 ? -23.130 -0.296 19.885 1.00 96.31 72 ILE A N 1
ATOM 579 C CA . ILE A 1 72 ? -21.916 0.053 20.636 1.00 96.31 72 ILE A CA 1
ATOM 580 C C . ILE A 1 72 ? -22.000 1.481 21.178 1.00 96.31 72 ILE A C 1
ATOM 582 O O . ILE A 1 72 ? -21.698 1.700 22.345 1.00 96.31 72 ILE A O 1
ATOM 586 N N . ASP A 1 73 ? -22.416 2.439 20.350 1.00 95.50 73 ASP A N 1
ATOM 587 C CA . ASP A 1 73 ? -22.500 3.846 20.749 1.00 95.50 73 ASP A CA 1
ATOM 588 C C . ASP A 1 73 ? -23.548 4.052 21.848 1.00 95.50 73 ASP A C 1
ATOM 590 O O . ASP A 1 73 ? -23.314 4.828 22.765 1.00 95.50 73 ASP A O 1
ATOM 594 N N . LEU A 1 74 ? -24.664 3.316 21.798 1.00 95.88 74 LEU A N 1
ATOM 595 C CA . LEU A 1 74 ? -25.702 3.333 22.828 1.00 95.88 74 LEU A CA 1
ATOM 596 C C . LEU A 1 74 ? -25.158 2.846 24.175 1.00 95.88 74 LEU A C 1
ATOM 598 O O . LEU A 1 74 ? -25.407 3.470 25.201 1.00 95.88 74 LEU A O 1
ATOM 602 N N . VAL A 1 75 ? -24.401 1.746 24.173 1.00 96.19 75 VAL A N 1
ATOM 603 C CA . VAL A 1 75 ? -23.776 1.216 25.393 1.00 96.19 75 VAL A CA 1
ATOM 604 C C . VAL A 1 75 ? -22.765 2.209 25.967 1.00 96.19 75 VAL A C 1
ATOM 606 O O . VAL A 1 75 ? -22.730 2.382 27.182 1.00 96.19 75 VAL A O 1
ATOM 609 N N . ILE A 1 76 ? -21.974 2.874 25.117 1.00 94.88 76 ILE A N 1
ATOM 610 C CA . ILE A 1 76 ? -21.047 3.926 25.557 1.00 94.88 76 ILE A CA 1
ATOM 611 C C . ILE A 1 76 ? -21.822 5.066 26.217 1.00 94.88 76 ILE A C 1
ATOM 613 O O . ILE A 1 76 ? -21.509 5.417 27.346 1.00 94.88 76 ILE A O 1
ATOM 617 N N . ASP A 1 77 ? -22.823 5.605 25.521 1.00 93.19 77 ASP A N 1
ATOM 618 C CA . ASP A 1 77 ? -23.544 6.819 25.915 1.00 93.19 77 ASP A CA 1
ATOM 619 C C . ASP A 1 77 ? -24.345 6.640 27.216 1.00 93.19 77 ASP A C 1
ATOM 621 O O . ASP A 1 77 ? -24.347 7.511 28.087 1.00 93.19 77 ASP A O 1
ATOM 625 N N . VAL A 1 78 ? -24.980 5.476 27.386 1.00 93.19 78 VAL A N 1
ATOM 626 C CA . VAL A 1 78 ? -25.758 5.143 28.591 1.00 93.19 78 VAL A CA 1
ATOM 627 C C . VAL A 1 78 ? -24.844 4.821 29.775 1.00 93.19 78 VAL A C 1
ATOM 629 O O . VAL A 1 78 ? -25.148 5.185 30.915 1.00 93.19 78 VAL A O 1
ATOM 632 N N . ASN A 1 79 ? -23.717 4.142 29.536 1.00 89.56 79 ASN A N 1
ATOM 633 C CA . ASN A 1 79 ? -22.827 3.700 30.601 1.00 89.56 79 ASN A CA 1
ATOM 634 C C . ASN A 1 79 ? -21.747 4.745 30.916 1.00 89.56 79 ASN A C 1
ATOM 636 O O . ASN A 1 79 ? -20.635 4.722 30.381 1.00 89.56 79 ASN A O 1
ATOM 640 N N . LYS A 1 80 ? -22.065 5.638 31.858 1.00 82.75 80 LYS A N 1
ATOM 641 C CA . LYS A 1 80 ? -21.202 6.758 32.272 1.00 82.75 80 LYS A CA 1
ATOM 642 C C . LYS A 1 80 ? -19.798 6.334 32.718 1.00 82.75 80 LYS A C 1
ATOM 644 O O . LYS A 1 80 ? -18.863 7.119 32.557 1.00 82.75 80 LYS A O 1
ATOM 649 N N . ASP A 1 81 ? -19.618 5.106 33.207 1.00 84.38 81 ASP A N 1
ATOM 650 C CA . ASP A 1 81 ? -18.306 4.592 33.616 1.00 84.38 81 ASP A CA 1
ATOM 651 C C . ASP A 1 81 ? -17.325 4.517 32.439 1.00 84.38 81 ASP A C 1
ATOM 653 O O . ASP A 1 81 ? -16.117 4.698 32.609 1.00 84.38 81 ASP A O 1
ATOM 657 N N . PHE A 1 82 ? -17.822 4.326 31.213 1.00 85.56 82 PHE A N 1
ATOM 658 C CA . PHE A 1 82 ? -16.976 4.302 30.024 1.00 85.56 82 PHE A CA 1
ATOM 659 C C . PHE A 1 82 ? -16.477 5.694 29.635 1.00 85.56 82 PHE A C 1
ATOM 661 O O . PHE A 1 82 ? -15.397 5.804 29.056 1.00 85.56 82 PHE A O 1
ATOM 668 N N . HIS A 1 83 ? -17.158 6.777 30.013 1.00 84.56 83 HIS A N 1
ATOM 669 C CA . HIS A 1 83 ? -16.770 8.133 29.606 1.00 84.56 83 HIS A CA 1
ATOM 670 C C . HIS A 1 83 ? -15.405 8.577 30.159 1.00 84.56 83 HIS A C 1
ATOM 672 O O . HIS A 1 83 ? -14.762 9.444 29.566 1.00 84.56 83 HIS A O 1
ATOM 678 N N . CYS A 1 84 ? -14.911 7.953 31.235 1.00 85.56 84 CYS A N 1
ATOM 679 C CA . CYS A 1 84 ? -13.568 8.216 31.763 1.00 85.56 84 CYS A CA 1
ATOM 680 C C . CYS A 1 84 ? -12.441 7.468 31.018 1.00 85.56 84 CYS A C 1
ATOM 682 O O . CYS A 1 84 ? -11.259 7.750 31.231 1.00 85.56 84 CYS A O 1
ATOM 684 N N . LEU A 1 85 ? -12.782 6.526 30.132 1.00 82.56 85 LEU A N 1
ATOM 685 C CA . LEU A 1 85 ? -11.819 5.724 29.380 1.00 82.56 85 LEU A CA 1
ATOM 686 C C . LEU A 1 85 ? -11.389 6.422 28.079 1.00 82.56 85 LEU A C 1
ATOM 688 O O . LEU A 1 85 ? -12.165 7.167 27.481 1.00 82.56 85 LEU A O 1
ATOM 692 N N . PRO A 1 86 ? -10.184 6.137 27.552 1.00 89.69 86 PRO A N 1
ATOM 693 C CA . PRO A 1 86 ? -9.815 6.518 26.191 1.00 89.69 86 PRO A CA 1
ATOM 694 C C . PRO A 1 86 ? -10.812 5.970 25.159 1.00 89.69 86 PRO A C 1
ATOM 696 O O . PRO A 1 86 ? -11.265 4.833 25.276 1.00 89.69 86 PRO A O 1
ATOM 699 N N . LYS A 1 87 ? -11.106 6.730 24.096 1.00 86.44 87 LYS A N 1
ATOM 700 C CA . LYS A 1 87 ? -12.132 6.379 23.088 1.00 86.44 87 LYS A CA 1
ATOM 701 C C . LYS A 1 87 ? -11.988 4.966 22.501 1.00 86.44 87 LYS A C 1
ATOM 703 O O . LYS A 1 87 ? -12.969 4.258 22.309 1.00 86.44 87 LYS A O 1
ATOM 708 N N . ASN A 1 88 ? -10.762 4.527 22.224 1.00 85.50 88 ASN A N 1
ATOM 709 C CA . ASN A 1 88 ? -10.490 3.172 21.734 1.00 85.50 88 ASN A CA 1
ATOM 710 C C . ASN A 1 88 ? -10.820 2.086 22.770 1.00 85.50 88 ASN A C 1
ATOM 712 O O . ASN A 1 88 ? -11.195 0.975 22.399 1.00 85.50 88 ASN A O 1
ATOM 716 N N . GLN A 1 89 ? -10.669 2.398 24.055 1.00 88.50 89 GLN A N 1
ATOM 717 C CA . GLN A 1 89 ? -11.025 1.503 25.143 1.00 88.50 89 GLN A CA 1
ATOM 718 C C . GLN A 1 89 ? -12.539 1.489 25.374 1.00 88.50 89 GLN A C 1
ATOM 720 O O . GLN A 1 89 ? -13.085 0.404 25.496 1.00 88.50 89 GLN A O 1
ATOM 725 N N . GLN A 1 90 ? -13.229 2.632 25.291 1.00 91.38 90 GLN A N 1
ATOM 726 C CA . GLN A 1 90 ? -14.700 2.704 25.351 1.00 91.38 90 GLN A CA 1
ATOM 727 C C . GLN A 1 90 ? -15.370 1.744 24.362 1.00 91.38 90 GLN A C 1
ATOM 729 O O . GLN A 1 90 ? -16.199 0.921 24.744 1.00 91.38 90 GLN A O 1
ATOM 734 N N . VAL A 1 91 ? -14.948 1.803 23.093 1.00 92.56 91 VAL A N 1
ATOM 735 C CA . VAL A 1 91 ? -15.461 0.934 22.021 1.00 92.56 91 VAL A CA 1
ATOM 736 C C . VAL A 1 91 ? -15.181 -0.538 22.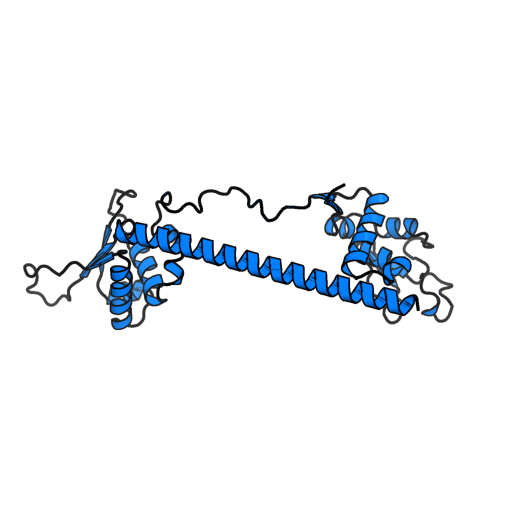319 1.00 92.56 91 VAL A C 1
ATOM 738 O O . VAL A 1 91 ? -16.042 -1.392 22.115 1.00 92.56 91 VAL A O 1
ATOM 741 N N . ARG A 1 92 ? -13.981 -0.847 22.822 1.00 91.19 92 ARG A N 1
ATOM 742 C CA . ARG A 1 92 ? -13.595 -2.216 23.168 1.00 91.19 92 ARG A CA 1
ATOM 743 C C . ARG A 1 92 ? -14.425 -2.769 24.325 1.00 91.19 92 ARG A C 1
ATOM 745 O O . ARG A 1 92 ? -14.961 -3.862 24.181 1.00 91.19 92 ARG A O 1
ATOM 752 N N . GLU A 1 93 ? -14.506 -2.048 25.439 1.00 91.81 93 GLU A N 1
ATOM 753 C CA . GLU A 1 93 ? -15.250 -2.487 26.625 1.00 91.81 93 GLU A CA 1
ATOM 754 C C . GLU A 1 93 ? -16.743 -2.616 26.313 1.00 91.81 93 GLU A C 1
ATOM 756 O O . GLU A 1 93 ? -17.358 -3.616 26.664 1.00 91.81 93 GLU A O 1
ATOM 761 N N . SER A 1 94 ? -17.304 -1.688 25.535 1.00 93.88 94 SER A N 1
ATOM 762 C CA . SER A 1 94 ? -18.704 -1.761 25.095 1.00 93.88 94 SER A CA 1
ATOM 763 C C . SER A 1 94 ? -18.964 -2.961 24.187 1.00 93.88 94 SER A C 1
ATOM 765 O O . SER A 1 94 ? -19.949 -3.675 24.353 1.00 93.88 94 SER A O 1
ATOM 767 N N . GLY A 1 95 ? -18.054 -3.246 23.251 1.00 94.81 95 GLY A N 1
ATOM 768 C CA . GLY A 1 95 ? -18.143 -4.448 22.426 1.00 94.81 95 GLY A CA 1
ATOM 769 C C . GLY A 1 95 ? -18.064 -5.741 23.245 1.00 94.81 95 GLY A C 1
ATOM 770 O O . GLY A 1 95 ? -18.772 -6.696 22.931 1.00 94.81 95 GLY A O 1
ATOM 771 N N . LEU A 1 96 ? -17.235 -5.776 24.296 1.00 93.31 96 LEU A N 1
ATOM 772 C CA . LEU A 1 96 ? -17.147 -6.914 25.219 1.00 93.31 96 LEU A CA 1
ATOM 773 C C . LEU A 1 96 ? -18.411 -7.053 26.073 1.00 93.31 96 LEU A C 1
ATOM 775 O O . LEU A 1 96 ? -18.920 -8.161 26.194 1.00 93.31 96 LEU A O 1
ATOM 779 N N . TRP A 1 97 ? -18.955 -5.945 26.583 1.00 94.69 97 TRP A N 1
ATOM 780 C CA . TRP A 1 97 ? -20.219 -5.918 27.322 1.00 94.69 97 TRP A CA 1
ATOM 781 C C . TRP A 1 97 ? -21.372 -6.511 26.498 1.00 94.69 97 TRP A C 1
ATOM 783 O O . TRP A 1 97 ? -22.166 -7.296 27.019 1.00 94.69 97 TRP A O 1
ATOM 793 N N . ILE A 1 98 ? -21.425 -6.194 25.197 1.00 95.69 98 ILE A N 1
ATOM 794 C CA . ILE A 1 98 ? -22.401 -6.776 24.263 1.00 95.69 98 ILE A CA 1
ATOM 795 C C . ILE A 1 98 ? -22.109 -8.263 24.036 1.00 95.69 98 ILE A C 1
ATOM 797 O O . ILE A 1 98 ? -23.020 -9.081 24.096 1.00 95.69 98 ILE A O 1
ATOM 801 N N . ALA A 1 99 ? -20.858 -8.643 23.777 1.00 94.38 99 ALA A N 1
ATOM 802 C CA . ALA A 1 99 ? -20.502 -10.037 23.499 1.00 94.38 99 ALA A CA 1
ATOM 803 C C . ALA A 1 99 ? -20.718 -10.987 24.692 1.00 94.38 99 ALA A C 1
ATOM 805 O O . ALA A 1 99 ? -20.865 -12.189 24.493 1.00 94.38 99 ALA A O 1
ATOM 806 N N . ASP A 1 100 ? -20.742 -10.451 25.911 1.00 93.88 100 ASP A N 1
ATOM 807 C CA . ASP A 1 100 ? -21.070 -11.173 27.144 1.00 93.88 100 ASP A CA 1
ATOM 808 C C . ASP A 1 100 ? -22.571 -11.519 27.245 1.00 93.88 100 ASP A C 1
ATOM 810 O O . ASP A 1 100 ? -22.944 -12.538 27.817 1.00 93.88 100 ASP A O 1
ATOM 814 N N . ARG A 1 101 ? -23.443 -10.705 26.632 1.00 94.94 101 ARG A N 1
ATOM 815 C CA . ARG A 1 101 ? -24.916 -10.847 26.681 1.00 94.94 101 ARG A CA 1
ATOM 816 C C . ARG A 1 101 ? -25.518 -11.436 25.411 1.00 94.94 101 ARG A C 1
ATOM 818 O O . ARG A 1 101 ? -26.585 -12.042 25.437 1.00 94.94 101 ARG A O 1
ATOM 825 N N . PHE A 1 102 ? -24.838 -11.266 24.282 1.00 95.00 102 PHE A N 1
ATOM 826 C CA . PHE A 1 102 ? -25.320 -11.656 22.964 1.00 95.00 102 PHE A CA 1
ATOM 827 C C . PHE A 1 102 ? -24.321 -12.580 22.272 1.00 95.00 102 PHE A C 1
ATOM 829 O O . PHE A 1 102 ? -23.107 -12.425 22.392 1.00 95.00 102 PHE A O 1
ATOM 836 N N . LYS A 1 103 ? -24.825 -13.515 21.458 1.00 93.06 103 LYS A N 1
ATOM 837 C CA . LYS A 1 103 ? -23.972 -14.375 20.628 1.00 93.06 103 LYS A CA 1
ATOM 838 C C . LYS A 1 103 ? -23.300 -13.547 19.531 1.00 93.06 103 LYS A C 1
ATOM 840 O O . LYS A 1 103 ? -23.896 -13.283 18.487 1.00 93.06 103 LYS A O 1
ATOM 845 N N . VAL A 1 104 ? -22.050 -13.159 19.772 1.00 93.50 104 VAL A N 1
ATOM 846 C CA . VAL A 1 104 ? -21.224 -12.376 18.848 1.00 93.50 104 VAL A CA 1
ATOM 847 C C . VAL A 1 104 ? -19.980 -13.180 18.460 1.00 93.50 104 VAL A C 1
ATOM 849 O O . VAL A 1 104 ? -19.274 -13.677 19.339 1.00 93.50 104 VAL A O 1
ATOM 852 N N . PRO A 1 105 ? -19.658 -13.303 17.160 1.00 92.25 105 PRO A N 1
ATOM 853 C CA . PRO A 1 105 ? -18.425 -13.943 16.733 1.00 92.25 105 PRO A CA 1
ATOM 854 C C . PRO A 1 105 ? -17.216 -13.091 17.132 1.00 92.25 105 PRO A C 1
ATOM 856 O O . PRO A 1 105 ? -17.182 -11.875 16.916 1.00 92.25 105 PRO A O 1
ATOM 859 N N . PHE A 1 106 ? -16.195 -13.744 17.679 1.00 90.75 106 PHE A N 1
ATOM 860 C CA . PHE A 1 106 ? -14.914 -13.111 17.966 1.00 90.75 106 PHE A CA 1
ATOM 861 C C . PHE A 1 106 ? -14.009 -13.199 16.746 1.00 90.75 106 PHE A C 1
ATOM 863 O O . PHE A 1 106 ? -13.777 -14.274 16.196 1.00 90.75 106 PHE A O 1
ATOM 870 N N . ILE A 1 107 ? -13.466 -12.054 16.346 1.00 83.56 107 ILE A N 1
ATOM 871 C CA . ILE A 1 107 ? -12.436 -11.980 15.324 1.00 83.56 107 ILE A CA 1
ATOM 872 C C . ILE A 1 107 ? -11.117 -12.356 16.009 1.00 83.56 107 ILE A C 1
ATOM 874 O O . ILE A 1 107 ? -10.693 -11.662 16.950 1.00 83.56 107 ILE A O 1
ATOM 878 N N . PRO A 1 108 ? -10.464 -13.454 15.586 1.00 78.50 108 PRO A N 1
ATOM 879 C CA . PRO A 1 108 ? -9.166 -13.813 16.126 1.00 78.50 108 PRO A CA 1
ATOM 880 C C . PRO A 1 108 ? -8.189 -12.677 15.840 1.00 78.50 108 PRO A C 1
ATOM 882 O O . PRO A 1 108 ? -8.264 -12.015 14.803 1.00 78.50 108 PRO A O 1
ATOM 885 N N . LYS A 1 109 ? -7.250 -12.438 16.757 1.00 67.94 109 LYS A N 1
ATOM 886 C CA . LYS A 1 109 ? -6.173 -11.478 16.515 1.00 67.94 109 LYS A CA 1
ATOM 887 C C . LYS A 1 109 ? -5.322 -11.993 15.352 1.00 67.94 109 LYS A C 1
ATOM 889 O O . LYS A 1 109 ? -4.405 -12.784 15.560 1.00 67.94 109 LYS A O 1
ATOM 894 N N . VAL A 1 110 ? -5.637 -11.563 14.131 1.00 58.97 110 VAL A N 1
ATOM 895 C CA . VAL A 1 110 ? -4.826 -11.886 12.959 1.00 58.97 110 VAL A CA 1
ATOM 896 C C . VAL A 1 110 ? -3.458 -11.274 13.204 1.00 58.97 110 VAL A C 1
ATOM 898 O O . VAL A 1 110 ? -3.332 -10.079 13.472 1.00 58.97 110 VAL A O 1
ATOM 901 N N . ASN A 1 111 ? -2.433 -12.117 13.189 1.00 54.31 111 ASN A N 1
ATOM 902 C CA . ASN A 1 111 ? -1.060 -11.665 13.260 1.00 54.31 111 ASN A CA 1
ATOM 903 C C . ASN A 1 111 ? -0.706 -11.202 11.840 1.00 54.31 111 ASN A C 1
ATOM 905 O O . ASN A 1 111 ? -0.530 -12.063 10.980 1.00 54.31 111 ASN A O 1
ATOM 909 N N . PRO A 1 112 ? -0.581 -9.893 11.552 1.00 55.34 112 PRO A N 1
ATOM 910 C CA . PRO A 1 112 ? -0.303 -9.414 10.192 1.00 55.34 112 PRO A CA 1
ATOM 911 C C . PRO A 1 112 ? 1.053 -9.902 9.650 1.00 55.34 112 PRO A C 1
ATOM 913 O O . PRO A 1 112 ? 1.350 -9.732 8.475 1.00 55.34 112 PRO A O 1
ATOM 916 N N . LYS A 1 113 ? 1.878 -10.522 10.507 1.00 54.12 113 LYS A N 1
ATOM 917 C CA . LYS A 1 113 ? 3.129 -11.195 10.145 1.00 54.12 113 LYS A CA 1
ATOM 918 C C . LYS A 1 113 ? 2.936 -12.529 9.421 1.00 54.12 113 LYS A C 1
ATOM 920 O O . LYS A 1 113 ? 3.849 -12.957 8.732 1.00 54.12 113 LYS A O 1
ATOM 925 N N . LYS A 1 114 ? 1.784 -13.190 9.566 1.00 48.75 114 LYS A N 1
ATOM 926 C CA . LYS A 1 114 ? 1.436 -14.343 8.732 1.00 48.75 114 LYS A CA 1
ATOM 927 C C . LYS A 1 114 ? 0.712 -13.809 7.504 1.00 48.75 114 LYS A C 1
ATOM 929 O O . LYS A 1 114 ? -0.514 -13.841 7.439 1.00 48.75 114 LYS A O 1
ATOM 934 N N . LYS A 1 115 ? 1.481 -13.263 6.557 1.00 48.81 115 LYS A N 1
ATOM 935 C CA . LYS A 1 115 ? 1.006 -13.212 5.172 1.00 48.81 115 LYS A CA 1
ATOM 936 C C . LYS A 1 115 ? 0.658 -14.656 4.777 1.00 48.81 115 LYS A C 1
ATOM 938 O O . LYS A 1 115 ? 1.362 -15.562 5.238 1.00 48.81 115 LYS A O 1
ATOM 943 N N . PRO A 1 116 ? -0.414 -14.901 4.006 1.00 46.97 116 PRO A N 1
ATOM 944 C CA . PRO A 1 116 ? -0.566 -16.201 3.369 1.00 46.97 116 PRO A CA 1
ATOM 945 C C . PRO A 1 116 ? 0.760 -16.521 2.673 1.00 46.97 116 PRO A C 1
ATOM 947 O O . PRO A 1 116 ? 1.402 -15.618 2.129 1.00 46.97 116 PRO A O 1
ATOM 950 N N . ALA A 1 117 ? 1.210 -17.768 2.793 1.00 49.22 117 ALA A N 1
ATOM 951 C CA . ALA A 1 117 ? 2.343 -18.282 2.040 1.00 49.22 117 ALA A CA 1
ATOM 952 C C . ALA A 1 117 ? 1.919 -18.369 0.567 1.00 49.22 117 ALA A C 1
ATOM 954 O O . ALA A 1 117 ? 1.693 -19.452 0.051 1.00 49.22 117 ALA A O 1
ATOM 955 N N . ASP A 1 118 ? 1.684 -17.216 -0.052 1.00 48.50 118 ASP A N 1
ATOM 956 C CA . ASP A 1 118 ? 1.394 -17.117 -1.468 1.00 48.50 118 ASP A CA 1
ATOM 957 C C . ASP A 1 118 ? 2.727 -17.069 -2.207 1.00 48.50 118 ASP A C 1
ATOM 959 O O . ASP A 1 118 ? 3.660 -16.346 -1.838 1.00 48.50 118 ASP A O 1
ATOM 963 N N . GLU A 1 119 ? 2.794 -17.928 -3.206 1.00 48.66 119 GLU A N 1
ATOM 964 C CA . GLU A 1 119 ? 3.944 -18.368 -3.972 1.00 48.66 119 GLU A CA 1
ATOM 965 C C . GLU A 1 119 ? 4.936 -17.248 -4.350 1.00 48.66 119 GLU A C 1
ATOM 967 O O . GLU A 1 119 ? 4.648 -16.333 -5.120 1.00 48.66 119 GLU A O 1
ATOM 972 N N . SER A 1 120 ? 6.188 -17.427 -3.914 1.00 50.09 120 SER A N 1
ATOM 973 C CA . SER A 1 120 ? 7.416 -16.962 -4.583 1.00 50.09 120 SER A CA 1
ATOM 974 C C . SER A 1 120 ? 7.613 -15.441 -4.764 1.00 50.09 120 SER A C 1
ATOM 976 O O . SER A 1 120 ? 7.631 -14.899 -5.872 1.00 50.09 120 SER A O 1
ATOM 978 N N . TRP A 1 121 ? 7.932 -14.749 -3.666 1.00 51.16 121 TRP A N 1
ATOM 979 C CA . TRP A 1 121 ? 8.829 -13.577 -3.739 1.00 51.16 121 TRP A CA 1
ATOM 980 C C . TRP A 1 121 ? 10.308 -13.983 -3.881 1.00 51.16 121 TRP A C 1
ATOM 982 O O . TRP A 1 121 ? 11.181 -13.120 -3.890 1.00 51.16 121 TRP A O 1
ATOM 992 N N . GLU A 1 122 ? 10.594 -15.284 -3.978 1.00 56.94 122 GLU A N 1
ATOM 993 C CA . GLU A 1 122 ? 11.936 -15.822 -4.182 1.00 56.94 122 GLU A CA 1
ATOM 994 C C . GLU A 1 122 ? 12.466 -15.437 -5.567 1.00 56.94 122 GLU A C 1
ATOM 996 O O . GLU A 1 122 ? 11.954 -15.854 -6.609 1.00 56.94 122 GLU A O 1
ATOM 1001 N N . LEU A 1 123 ? 13.520 -14.626 -5.572 1.00 56.91 123 LEU A N 1
ATOM 1002 C CA . LEU A 1 123 ? 14.263 -14.303 -6.781 1.00 56.91 123 LEU A CA 1
ATOM 1003 C C . LEU A 1 123 ? 14.987 -15.536 -7.314 1.00 56.91 123 LEU A C 1
ATOM 1005 O O . LEU A 1 123 ? 15.683 -16.228 -6.576 1.00 56.91 123 LEU A O 1
ATOM 1009 N N . GLY A 1 124 ? 14.873 -15.763 -8.623 1.00 54.28 124 GLY A N 1
ATOM 1010 C CA . GLY A 1 124 ? 15.567 -16.847 -9.324 1.00 54.28 124 GLY A CA 1
ATOM 1011 C C . GLY A 1 124 ? 14.710 -18.061 -9.685 1.00 54.28 124 GLY A C 1
ATOM 1012 O O . GLY A 1 124 ? 15.187 -18.898 -10.442 1.00 54.28 124 GLY A O 1
ATOM 1013 N N . LEU A 1 125 ? 13.455 -18.128 -9.224 1.00 55.59 125 LEU A N 1
ATOM 1014 C CA . LEU A 1 125 ? 12.461 -19.116 -9.684 1.00 55.59 125 LEU A CA 1
ATOM 1015 C C . LEU A 1 125 ? 11.464 -18.542 -10.702 1.00 55.59 125 LEU A C 1
ATOM 1017 O O . LEU A 1 125 ? 10.658 -19.260 -11.283 1.00 55.59 125 LEU A O 1
ATOM 1021 N N . THR A 1 126 ? 11.503 -17.229 -10.905 1.00 62.50 126 THR A N 1
ATOM 1022 C CA . THR A 1 126 ? 10.633 -16.525 -11.841 1.00 62.50 126 THR A CA 1
ATOM 1023 C C . THR A 1 126 ? 11.136 -16.703 -13.279 1.00 62.50 126 THR A C 1
ATOM 1025 O O . THR A 1 126 ? 12.251 -16.296 -13.596 1.00 62.50 126 THR A O 1
ATOM 1028 N N . GLU A 1 127 ? 10.282 -17.225 -14.163 1.00 70.69 127 GLU A N 1
ATOM 1029 C CA . GLU A 1 127 ? 10.529 -17.312 -15.617 1.00 70.69 127 GLU A CA 1
ATOM 1030 C C . GLU A 1 127 ? 10.189 -16.012 -16.375 1.00 70.69 127 GLU A C 1
ATOM 1032 O O . GLU A 1 127 ? 10.439 -15.902 -17.574 1.00 70.69 127 GLU A O 1
ATOM 1037 N N . ASP A 1 128 ? 9.634 -15.010 -15.683 1.00 81.75 128 ASP A N 1
ATOM 1038 C CA . ASP A 1 128 ? 9.249 -13.714 -16.248 1.00 81.75 128 ASP A CA 1
ATOM 1039 C C . ASP A 1 128 ? 10.327 -12.622 -16.010 1.00 81.75 128 ASP A C 1
ATOM 1041 O O . ASP A 1 128 ? 10.533 -12.175 -14.874 1.00 81.75 128 ASP A O 1
ATOM 1045 N N . PRO A 1 129 ? 10.969 -12.122 -17.083 1.00 85.12 129 PRO A N 1
ATOM 1046 C CA . PRO A 1 129 ? 11.925 -11.013 -17.060 1.00 85.12 129 PRO A CA 1
ATOM 1047 C C . PRO A 1 129 ? 11.479 -9.758 -16.306 1.00 85.12 129 PRO A C 1
ATOM 1049 O O . PRO A 1 129 ? 12.277 -9.132 -15.610 1.00 85.12 129 PRO A O 1
ATOM 1052 N N . LEU A 1 130 ? 10.217 -9.347 -16.456 1.00 89.00 130 LEU A N 1
ATOM 1053 C CA . LEU A 1 130 ? 9.727 -8.124 -15.818 1.00 89.00 130 LEU A CA 1
ATOM 1054 C C . LEU A 1 130 ? 9.494 -8.358 -14.330 1.00 89.00 130 LEU A C 1
ATOM 1056 O O . LEU A 1 130 ? 9.841 -7.508 -13.507 1.00 89.00 130 LEU A O 1
ATOM 1060 N N . LYS A 1 131 ? 8.976 -9.535 -13.969 1.00 87.50 131 LYS A N 1
ATOM 1061 C CA . LYS A 1 131 ? 8.821 -9.934 -12.570 1.00 87.50 131 LYS A CA 1
ATOM 1062 C C . LYS A 1 131 ? 10.179 -10.002 -11.856 1.00 87.50 131 LYS A C 1
ATOM 1064 O O . LYS A 1 131 ? 10.256 -9.530 -10.724 1.00 87.50 131 LYS A O 1
ATOM 1069 N N . LEU A 1 132 ? 11.259 -10.445 -12.514 1.00 88.88 132 LEU A N 1
ATOM 1070 C CA . LEU A 1 132 ? 12.627 -10.370 -11.967 1.00 88.88 132 LEU A CA 1
ATOM 1071 C C . LEU A 1 132 ? 13.038 -8.925 -11.623 1.00 88.88 132 LEU A C 1
ATOM 1073 O O . LEU A 1 132 ? 13.470 -8.653 -10.499 1.00 88.88 132 LEU A O 1
ATOM 1077 N N . LEU A 1 133 ? 12.877 -7.985 -12.563 1.00 92.00 133 LEU A N 1
ATOM 1078 C CA . LEU A 1 133 ? 13.214 -6.571 -12.341 1.00 92.00 133 LEU A CA 1
ATOM 1079 C C . LEU A 1 133 ? 12.384 -5.956 -11.205 1.00 92.00 133 LEU A C 1
ATOM 1081 O O . LEU A 1 133 ? 12.896 -5.168 -10.411 1.00 92.00 133 LEU A O 1
ATOM 1085 N N . VAL A 1 134 ? 11.099 -6.305 -11.116 1.00 91.56 134 VAL A N 1
ATOM 1086 C CA . VAL A 1 134 ? 10.195 -5.772 -10.088 1.00 91.56 134 VAL A CA 1
ATOM 1087 C C . VAL A 1 134 ? 10.522 -6.346 -8.710 1.00 91.56 134 VAL A C 1
ATOM 1089 O O . VAL A 1 134 ? 10.654 -5.584 -7.755 1.00 91.56 134 VAL A O 1
ATOM 1092 N N . GLN A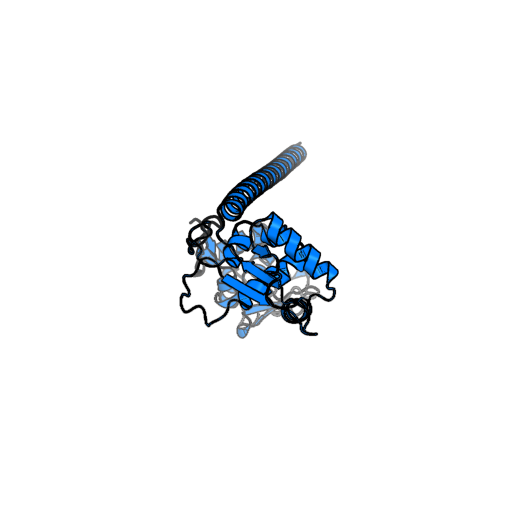 1 135 ? 10.688 -7.665 -8.591 1.00 87.75 135 GLN A N 1
ATOM 1093 C CA . GLN A 1 135 ? 10.958 -8.329 -7.310 1.00 87.75 135 GLN A CA 1
ATOM 1094 C C . GLN A 1 135 ? 12.335 -7.972 -6.745 1.00 87.75 135 GLN A C 1
ATOM 1096 O O . GLN A 1 135 ? 12.493 -7.845 -5.530 1.00 87.75 135 GLN A O 1
ATOM 1101 N N . SER A 1 136 ? 13.321 -7.762 -7.617 1.00 90.50 136 SER A N 1
ATOM 1102 C CA . SER A 1 136 ? 14.640 -7.279 -7.207 1.00 90.50 136 SER A CA 1
ATOM 1103 C C . SER A 1 136 ? 14.649 -5.799 -6.850 1.00 90.50 136 SER A C 1
ATOM 1105 O O . SER A 1 136 ? 15.607 -5.334 -6.247 1.00 90.50 136 SER A O 1
ATOM 1107 N N . GLY A 1 137 ? 13.608 -5.049 -7.222 1.00 91.56 137 GLY A N 1
ATOM 1108 C CA . GLY A 1 137 ? 13.524 -3.601 -7.065 1.00 91.56 137 GLY A CA 1
ATOM 1109 C C . GLY A 1 137 ? 14.331 -2.798 -8.089 1.00 91.56 137 GLY A C 1
ATOM 1110 O O . GLY A 1 137 ? 14.268 -1.570 -8.061 1.00 91.56 137 GLY A O 1
ATOM 1111 N N . LEU A 1 138 ? 15.023 -3.451 -9.029 1.00 93.38 138 LEU A N 1
ATOM 1112 C CA . LEU A 1 138 ? 15.736 -2.778 -10.122 1.00 93.38 138 LEU A CA 1
ATOM 1113 C C . LEU A 1 138 ? 14.783 -1.989 -11.026 1.00 93.38 138 LEU A C 1
ATOM 1115 O O . LEU A 1 138 ? 15.103 -0.904 -11.497 1.00 93.38 138 LEU A O 1
ATOM 1119 N N . PHE A 1 139 ? 13.552 -2.467 -11.213 1.00 94.75 139 PHE A N 1
ATOM 1120 C CA . PHE A 1 139 ? 12.553 -1.730 -11.987 1.00 94.75 139 PHE A CA 1
ATOM 1121 C C . PHE A 1 139 ? 12.284 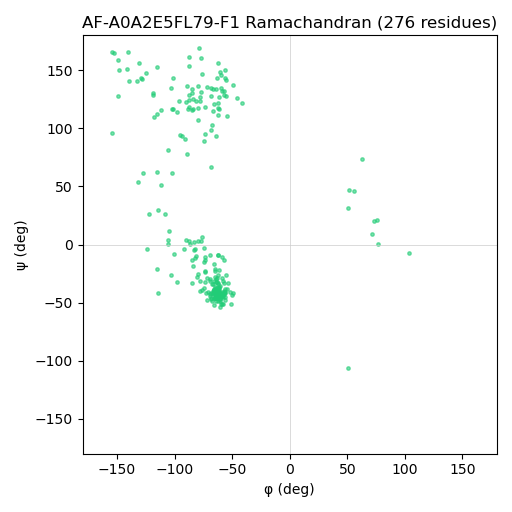-0.327 -11.416 1.00 94.75 139 PHE A C 1
ATOM 1123 O O . PHE A 1 139 ? 11.984 0.603 -12.161 1.00 94.75 139 PHE A O 1
ATOM 1130 N N . ALA A 1 140 ? 12.393 -0.159 -10.094 1.00 93.31 140 ALA A N 1
ATOM 1131 C CA . ALA A 1 140 ? 12.187 1.124 -9.435 1.00 93.31 140 ALA A CA 1
ATOM 1132 C C . ALA A 1 140 ? 13.407 2.055 -9.529 1.00 93.31 140 ALA A C 1
ATOM 1134 O O . ALA A 1 140 ? 13.211 3.271 -9.464 1.00 93.31 140 ALA A O 1
ATOM 1135 N N . SER A 1 141 ? 14.622 1.517 -9.694 1.00 91.94 141 SER A N 1
ATOM 1136 C CA . SER A 1 141 ? 15.841 2.317 -9.876 1.00 91.94 141 SER A CA 1
ATOM 1137 C C . SER A 1 141 ? 16.006 2.823 -11.308 1.00 91.94 141 SER A C 1
ATOM 1139 O O . SER A 1 141 ? 16.557 3.904 -11.496 1.00 91.94 141 SER A O 1
ATOM 1141 N N . LEU A 1 142 ? 15.465 2.104 -12.296 1.00 95.56 142 LEU A N 1
ATOM 1142 C CA . LEU A 1 142 ? 15.490 2.515 -13.700 1.00 95.56 142 LEU A CA 1
ATOM 1143 C C . LEU A 1 142 ? 14.781 3.855 -13.937 1.00 95.56 142 LEU A C 1
ATOM 1145 O O . LEU A 1 142 ? 13.756 4.156 -13.314 1.00 95.56 142 LEU A O 1
ATOM 1149 N N . SER A 1 143 ? 15.241 4.632 -14.911 1.00 96.38 143 SER A N 1
ATOM 1150 C CA . SER A 1 143 ? 14.537 5.817 -15.396 1.00 96.38 143 SER A CA 1
ATOM 1151 C C . SER A 1 143 ? 13.176 5.456 -16.005 1.00 96.38 143 SER A C 1
ATOM 1153 O O . SER A 1 143 ? 12.937 4.335 -16.463 1.00 96.38 143 SER A O 1
ATOM 1155 N N . LEU A 1 144 ? 12.243 6.415 -16.040 1.00 96.06 144 LEU A N 1
ATOM 1156 C CA . LEU A 1 144 ? 10.928 6.188 -16.651 1.00 96.06 144 LEU A CA 1
ATOM 1157 C C . LEU A 1 144 ? 11.031 5.753 -18.133 1.00 96.06 144 LEU A C 1
ATOM 1159 O O . LEU A 1 144 ? 10.339 4.805 -18.505 1.00 96.06 144 LEU A O 1
ATOM 1163 N N . PRO A 1 145 ? 11.901 6.357 -18.973 1.00 96.38 145 PRO A N 1
ATOM 1164 C CA . PRO A 1 145 ? 12.167 5.846 -20.316 1.00 96.38 145 PRO A CA 1
ATOM 1165 C C . PRO A 1 145 ? 12.675 4.396 -20.333 1.00 96.38 145 PRO A C 1
ATOM 1167 O O . PRO A 1 145 ? 12.165 3.598 -21.115 1.00 96.38 145 PRO A O 1
ATOM 1170 N N . ALA A 1 146 ? 13.622 4.021 -19.468 1.00 96.56 146 ALA A N 1
ATOM 1171 C CA . ALA A 1 146 ? 14.139 2.651 -19.423 1.00 96.56 146 ALA A CA 1
ATOM 1172 C C . ALA A 1 146 ? 13.070 1.629 -19.015 1.00 96.56 146 ALA A C 1
ATOM 1174 O O . ALA A 1 146 ? 12.952 0.585 -19.654 1.00 96.56 146 ALA A O 1
ATOM 1175 N N . ARG A 1 147 ? 12.214 1.955 -18.038 1.00 97.31 147 ARG A N 1
ATOM 1176 C CA . ARG A 1 147 ? 11.071 1.107 -17.649 1.00 97.31 147 ARG A CA 1
ATOM 1177 C 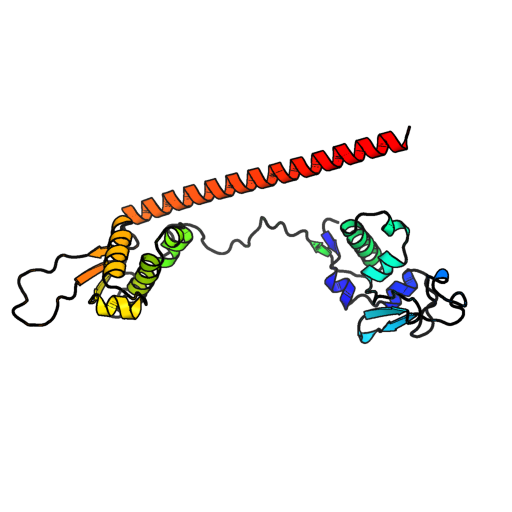C . ARG A 1 147 ? 10.106 0.871 -18.806 1.00 97.31 147 ARG A C 1
ATOM 1179 O O . ARG A 1 147 ? 9.761 -0.273 -19.100 1.00 97.31 147 ARG A O 1
ATOM 1186 N N . SER A 1 148 ? 9.679 1.944 -19.475 1.00 96.56 148 SER A N 1
ATOM 1187 C CA . SER A 1 148 ? 8.763 1.845 -20.616 1.00 96.56 148 SER A CA 1
ATOM 1188 C C . SER A 1 148 ? 9.377 1.061 -21.772 1.00 96.56 148 SER A C 1
ATOM 1190 O O . SER A 1 148 ? 8.684 0.301 -22.448 1.00 96.56 148 SER A O 1
ATOM 1192 N N . LEU A 1 149 ? 10.682 1.225 -21.997 1.00 95.25 149 LEU A N 1
ATOM 1193 C CA . LEU A 1 149 ? 11.390 0.495 -23.035 1.00 95.25 149 LEU A CA 1
ATOM 1194 C C . LEU A 1 149 ? 11.556 -0.991 -22.691 1.00 95.25 149 LEU A C 1
ATOM 1196 O O . LEU A 1 149 ? 11.329 -1.815 -23.568 1.00 95.25 149 LEU A O 1
ATOM 1200 N N . ALA A 1 150 ? 11.861 -1.350 -21.441 1.00 94.38 150 ALA A N 1
ATOM 1201 C CA . ALA A 1 150 ? 11.934 -2.746 -20.998 1.00 94.38 150 ALA A CA 1
ATOM 1202 C C . ALA A 1 150 ? 10.601 -3.482 -21.217 1.00 94.38 150 ALA A C 1
ATOM 1204 O O . ALA A 1 150 ? 10.581 -4.581 -21.771 1.00 94.38 150 ALA A O 1
ATOM 1205 N N . ILE A 1 151 ? 9.474 -2.841 -20.876 1.00 94.06 151 ILE A N 1
ATOM 1206 C CA . ILE A 1 151 ? 8.130 -3.376 -21.148 1.00 94.06 151 ILE A CA 1
ATOM 1207 C C . ILE A 1 151 ? 7.915 -3.563 -22.654 1.00 94.06 151 ILE A C 1
ATOM 1209 O O . ILE A 1 151 ? 7.444 -4.615 -23.085 1.00 94.06 151 ILE A O 1
ATOM 1213 N N . ALA A 1 152 ? 8.272 -2.562 -23.464 1.00 92.38 152 ALA A N 1
ATOM 1214 C CA . ALA A 1 152 ? 8.121 -2.643 -24.912 1.00 92.38 152 ALA A CA 1
ATOM 1215 C C . ALA A 1 152 ? 8.978 -3.767 -25.517 1.00 92.38 152 ALA A C 1
ATOM 1217 O O . ALA A 1 152 ? 8.482 -4.516 -26.349 1.00 92.38 152 ALA A O 1
ATOM 1218 N N . LEU A 1 153 ? 10.231 -3.930 -25.086 1.00 91.25 153 LEU A N 1
ATOM 1219 C CA . LEU A 1 153 ? 11.117 -5.003 -25.552 1.00 91.25 153 LEU A CA 1
ATOM 1220 C C . LEU A 1 153 ? 10.599 -6.394 -25.162 1.00 91.25 153 LEU A C 1
ATOM 1222 O O . LEU A 1 153 ? 10.679 -7.316 -25.974 1.00 91.25 153 LEU A O 1
ATOM 1226 N N . HIS A 1 154 ? 10.028 -6.532 -23.963 1.00 89.44 154 HIS A N 1
ATOM 1227 C CA . HIS A 1 154 ? 9.355 -7.755 -23.529 1.00 89.44 154 HIS A CA 1
ATOM 1228 C C . HIS A 1 154 ? 8.113 -8.057 -24.383 1.00 89.44 154 HIS A C 1
ATOM 1230 O O . HIS A 1 154 ? 7.945 -9.178 -24.853 1.00 89.44 154 HIS A O 1
ATOM 1236 N N . ALA A 1 155 ? 7.273 -7.055 -24.653 1.00 86.44 155 ALA A N 1
ATOM 1237 C CA . ALA A 1 155 ? 6.072 -7.214 -25.476 1.00 86.44 155 ALA A CA 1
ATOM 1238 C C . ALA A 1 155 ? 6.384 -7.475 -26.962 1.00 86.44 155 ALA A C 1
ATOM 1240 O O . ALA A 1 155 ? 5.617 -8.141 -27.652 1.00 86.44 155 ALA A O 1
ATOM 1241 N N . LEU A 1 156 ? 7.515 -6.962 -27.457 1.00 84.50 156 LEU A N 1
ATOM 1242 C CA . LEU A 1 156 ? 8.007 -7.189 -28.818 1.00 84.50 156 LEU A CA 1
ATOM 1243 C C . LEU A 1 156 ? 8.712 -8.539 -28.993 1.00 84.50 156 LEU A C 1
ATOM 1245 O O . LEU A 1 156 ? 9.195 -8.824 -30.092 1.00 84.50 156 LEU A O 1
ATOM 1249 N N . ARG A 1 157 ? 8.757 -9.381 -27.952 1.00 78.69 157 ARG A N 1
ATOM 1250 C CA . ARG A 1 157 ? 9.197 -10.771 -28.062 1.00 78.69 157 ARG A CA 1
ATOM 1251 C C . ARG A 1 157 ? 8.372 -11.462 -29.150 1.00 78.69 157 ARG A C 1
ATOM 1253 O O . ARG A 1 157 ? 7.167 -11.661 -29.018 1.00 78.69 157 ARG A O 1
ATOM 1260 N N . SER A 1 158 ? 9.025 -11.787 -30.262 1.00 60.28 158 SER A N 1
ATOM 1261 C CA . SER A 1 158 ? 8.359 -12.364 -31.426 1.00 60.28 158 SER A CA 1
ATOM 1262 C C . SER A 1 158 ? 7.712 -13.701 -31.073 1.00 60.28 158 SER A C 1
ATOM 1264 O O . SER A 1 158 ? 8.381 -14.635 -30.638 1.00 60.28 158 SER A O 1
ATOM 1266 N N . GLN A 1 159 ? 6.423 -13.828 -31.383 1.00 48.78 159 GLN A N 1
ATOM 1267 C CA . GLN A 1 159 ? 5.662 -15.079 -31.295 1.00 48.78 159 GLN A CA 1
ATOM 1268 C C . GLN A 1 159 ? 6.206 -16.177 -32.240 1.00 48.78 159 GLN A C 1
ATOM 1270 O O . GLN A 1 159 ? 5.784 -17.326 -32.164 1.00 48.78 159 GLN A O 1
ATOM 1275 N N . LYS A 1 160 ? 7.145 -15.837 -33.145 1.00 43.22 160 LYS A N 1
ATOM 1276 C CA . LYS A 1 160 ? 7.814 -16.784 -34.057 1.00 43.22 160 LYS A CA 1
ATOM 1277 C C . LYS A 1 160 ? 8.991 -17.535 -33.427 1.00 43.22 160 LYS A C 1
ATOM 1279 O O . LYS A 1 160 ? 9.442 -18.512 -34.022 1.00 43.22 160 LYS A O 1
ATOM 1284 N N . CYS A 1 161 ? 9.469 -17.136 -32.248 1.00 44.78 161 CYS A N 1
ATOM 1285 C CA . CYS A 1 161 ? 10.318 -17.998 -31.431 1.00 44.78 161 CYS A CA 1
ATOM 1286 C C . CYS A 1 161 ? 9.408 -19.075 -30.826 1.00 44.78 161 CYS A C 1
ATOM 1288 O O . CYS A 1 161 ? 8.752 -18.832 -29.818 1.00 44.78 161 CYS A O 1
ATOM 1290 N N . ARG A 1 162 ? 9.319 -20.245 -31.479 1.00 43.31 162 ARG A N 1
ATOM 1291 C CA . ARG A 1 162 ? 8.499 -21.388 -31.022 1.00 43.31 162 ARG A CA 1
ATOM 1292 C C . ARG A 1 162 ? 8.887 -21.901 -29.629 1.00 43.31 162 ARG A C 1
ATOM 1294 O O . ARG A 1 162 ? 8.120 -22.650 -29.037 1.00 43.31 162 ARG A O 1
ATOM 1301 N N . ASP A 1 163 ? 10.011 -21.440 -29.089 1.00 49.88 163 ASP A N 1
ATOM 1302 C CA . ASP A 1 163 ? 10.418 -21.681 -27.715 1.00 49.88 163 ASP A CA 1
ATOM 1303 C C . ASP A 1 163 ? 9.970 -20.533 -26.806 1.00 49.88 163 ASP A C 1
ATOM 1305 O O . ASP A 1 163 ? 10.681 -19.553 -26.567 1.00 49.88 163 ASP A O 1
ATOM 1309 N N . HIS A 1 164 ? 8.794 -20.700 -26.198 1.00 51.28 164 HIS A N 1
ATOM 1310 C CA . HIS A 1 164 ? 8.374 -19.907 -25.035 1.00 51.28 164 HIS A CA 1
ATOM 1311 C C . HIS A 1 164 ? 9.371 -20.007 -23.857 1.00 51.28 164 HIS A C 1
ATOM 1313 O O . HIS A 1 164 ? 9.347 -19.160 -22.964 1.00 51.28 164 HIS A O 1
ATOM 1319 N N . MET A 1 165 ? 10.302 -20.964 -23.919 1.00 53.09 165 MET A N 1
ATOM 1320 C CA . MET A 1 165 ? 11.415 -21.192 -22.991 1.00 53.09 165 MET A CA 1
ATOM 1321 C C . MET A 1 165 ? 12.730 -20.492 -23.387 1.00 53.09 165 MET A C 1
ATOM 1323 O O . MET A 1 165 ? 13.706 -20.580 -22.644 1.00 53.09 165 MET A O 1
ATOM 1327 N N . ALA A 1 166 ? 12.801 -19.814 -24.542 1.00 61.72 166 ALA A N 1
ATOM 1328 C CA . ALA A 1 166 ? 14.016 -19.107 -24.949 1.00 61.72 166 ALA A CA 1
ATOM 1329 C C . ALA A 1 166 ? 14.363 -18.015 -23.921 1.00 61.72 166 ALA A C 1
ATOM 1331 O O . ALA A 1 166 ? 13.584 -17.082 -23.707 1.00 61.72 166 ALA A O 1
ATOM 1332 N N . ARG A 1 167 ? 15.528 -18.161 -23.273 1.00 74.25 167 ARG A N 1
ATOM 1333 C CA . ARG A 1 167 ? 16.025 -17.260 -22.216 1.00 74.25 167 ARG A CA 1
ATOM 1334 C C . ARG A 1 167 ? 16.518 -15.917 -22.752 1.00 74.25 167 ARG A C 1
ATOM 1336 O O . ARG A 1 167 ? 16.754 -15.016 -21.956 1.00 74.25 167 ARG A O 1
ATOM 1343 N N . GLU A 1 168 ? 16.646 -15.797 -24.069 1.00 84.69 168 GLU A N 1
ATOM 1344 C CA . GLU A 1 168 ? 17.096 -14.611 -24.791 1.00 84.69 168 GLU A CA 1
ATOM 1345 C C . GLU A 1 168 ? 16.272 -14.461 -26.075 1.00 84.69 168 GLU A C 1
ATOM 1347 O O . GLU A 1 168 ? 15.779 -15.453 -26.625 1.00 84.69 168 GLU A O 1
ATOM 1352 N N . TRP A 1 169 ? 16.087 -13.230 -26.554 1.00 85.06 169 TRP A N 1
ATOM 1353 C CA . TRP A 1 169 ? 15.426 -12.986 -27.839 1.00 85.06 169 TRP A CA 1
ATOM 1354 C C . TRP A 1 169 ? 15.950 -11.741 -28.543 1.00 85.06 169 TRP A C 1
ATOM 1356 O O . TRP A 1 169 ? 16.332 -10.756 -27.918 1.00 85.06 169 TRP A O 1
ATOM 1366 N N . GLU A 1 170 ? 15.898 -11.766 -29.871 1.00 86.94 170 GLU A N 1
ATOM 1367 C CA . GLU A 1 170 ? 16.219 -10.614 -30.706 1.00 86.94 170 GLU A CA 1
ATOM 1368 C C . GLU A 1 170 ? 14.983 -9.748 -30.971 1.00 86.94 170 GLU A C 1
ATOM 1370 O O . GLU A 1 170 ? 13.912 -10.234 -31.348 1.00 86.94 170 GLU A O 1
ATOM 1375 N N . VAL A 1 171 ? 15.162 -8.434 -30.875 1.00 86.69 171 VAL A N 1
ATOM 1376 C CA . VAL A 1 171 ? 14.203 -7.422 -31.315 1.00 86.69 171 VAL A CA 1
ATOM 1377 C C . VAL A 1 171 ? 14.827 -6.624 -32.456 1.00 86.69 171 VAL A C 1
ATOM 1379 O O . VAL A 1 171 ? 15.770 -5.857 -32.265 1.00 86.69 171 VAL A O 1
ATOM 1382 N N . LYS A 1 172 ? 14.273 -6.781 -33.663 1.00 85.94 172 LYS A N 1
ATOM 1383 C CA . LYS A 1 172 ? 14.669 -6.016 -34.856 1.00 85.94 172 LYS A CA 1
ATOM 1384 C C . LYS A 1 172 ? 13.730 -4.828 -35.013 1.00 85.94 172 LYS A C 1
ATOM 1386 O O . LYS A 1 172 ? 12.645 -4.957 -35.575 1.00 85.94 172 LYS A O 1
ATOM 1391 N N . ALA A 1 173 ? 14.126 -3.675 -34.481 1.00 83.06 173 ALA A N 1
ATOM 1392 C CA . ALA A 1 173 ? 13.285 -2.482 -34.464 1.00 83.06 173 ALA A CA 1
ATOM 1393 C C . ALA A 1 173 ? 14.093 -1.215 -34.755 1.00 83.06 173 ALA A C 1
ATOM 1395 O O . ALA A 1 173 ? 15.217 -1.037 -34.290 1.00 83.06 173 ALA A O 1
ATOM 1396 N N . SER A 1 174 ? 13.500 -0.299 -35.521 1.00 85.06 174 SER A N 1
ATOM 1397 C CA . SER A 1 174 ? 14.027 1.061 -35.665 1.00 85.06 174 SER A CA 1
ATOM 1398 C C . SER A 1 174 ? 13.694 1.909 -34.433 1.00 85.06 174 SER A C 1
ATOM 1400 O O . SER A 1 174 ? 12.726 1.631 -33.725 1.00 85.06 174 SER A O 1
ATOM 1402 N N . TYR A 1 175 ? 14.419 3.009 -34.212 1.00 88.44 175 TYR A N 1
ATOM 1403 C CA . TYR A 1 175 ? 14.119 3.958 -33.126 1.00 88.44 175 TYR A CA 1
ATOM 1404 C C . TYR A 1 175 ? 12.683 4.492 -33.196 1.00 88.44 175 TYR A C 1
ATOM 1406 O O . TYR A 1 175 ? 12.007 4.596 -32.177 1.00 88.44 175 TYR A O 1
ATOM 1414 N N . HIS A 1 176 ? 12.177 4.751 -34.406 1.00 86.31 176 HIS A N 1
ATOM 1415 C CA . HIS A 1 176 ? 10.781 5.135 -34.617 1.00 86.31 176 HIS A CA 1
ATOM 1416 C C . HIS A 1 176 ? 9.803 4.066 -34.103 1.00 86.31 176 HIS A C 1
ATOM 1418 O O . HIS A 1 176 ? 8.824 4.382 -33.428 1.00 86.31 176 HIS A O 1
ATOM 1424 N N . THR A 1 177 ? 10.099 2.795 -34.377 1.00 87.50 177 THR A N 1
ATOM 1425 C CA . THR A 1 177 ? 9.305 1.652 -33.910 1.00 87.50 177 THR A CA 1
ATOM 1426 C C . THR A 1 177 ? 9.337 1.556 -32.386 1.00 87.50 177 THR A C 1
ATOM 1428 O O . THR A 1 177 ? 8.288 1.460 -31.752 1.00 87.50 177 THR A O 1
ATOM 1431 N N . LEU A 1 178 ? 10.524 1.676 -31.782 1.00 90.25 178 LEU A N 1
ATOM 1432 C CA . LEU A 1 178 ? 10.680 1.666 -30.328 1.00 90.25 178 LEU A CA 1
ATOM 1433 C C . LEU A 1 178 ? 9.905 2.808 -29.669 1.00 90.25 178 LEU A C 1
ATOM 1435 O O . LEU A 1 178 ? 9.216 2.573 -28.681 1.00 90.25 178 LEU A O 1
ATOM 1439 N N . ARG A 1 179 ? 9.931 4.022 -30.229 1.00 93.00 179 ARG A N 1
ATOM 1440 C CA . ARG A 1 179 ? 9.133 5.159 -29.736 1.00 93.00 179 ARG A CA 1
ATOM 1441 C C . ARG A 1 179 ? 7.638 4.880 -29.764 1.00 93.00 179 ARG A C 1
ATOM 1443 O O . ARG A 1 179 ? 6.947 5.186 -28.798 1.00 93.00 179 ARG A O 1
ATOM 1450 N N . LYS A 1 180 ? 7.149 4.272 -30.848 1.00 90.69 180 LYS A N 1
ATOM 1451 C CA . LYS A 1 180 ? 5.733 3.920 -31.000 1.00 90.69 180 LYS A CA 1
ATOM 1452 C C . LYS A 1 180 ? 5.267 2.943 -29.917 1.00 90.69 180 LYS A C 1
ATOM 1454 O O . LYS A 1 180 ? 4.196 3.147 -29.360 1.00 90.69 180 LYS A O 1
ATOM 1459 N N . PHE A 1 181 ? 6.062 1.917 -29.610 1.00 90.56 181 PHE A N 1
ATOM 1460 C CA . PHE A 1 181 ? 5.677 0.882 -28.642 1.00 90.56 181 PHE A CA 1
ATOM 1461 C C . PHE A 1 181 ? 5.965 1.250 -27.183 1.00 90.56 181 PHE A C 1
ATOM 1463 O O . PHE A 1 181 ? 5.198 0.883 -26.303 1.00 90.56 181 PHE A O 1
ATOM 1470 N N . SER A 1 182 ? 7.036 1.999 -26.920 1.00 92.56 182 SER A N 1
ATOM 1471 C CA . SER A 1 182 ? 7.392 2.451 -25.565 1.00 92.56 182 SER A CA 1
ATOM 1472 C C . SER A 1 182 ? 6.684 3.743 -25.137 1.00 92.56 182 SER A C 1
ATOM 1474 O O . SER A 1 182 ? 6.748 4.123 -23.971 1.00 92.56 182 SER A O 1
ATOM 1476 N N . GLY A 1 183 ? 6.057 4.470 -26.070 1.00 93.50 183 GLY A N 1
ATOM 1477 C CA . GLY A 1 183 ? 5.479 5.795 -25.814 1.00 93.50 183 GLY A CA 1
ATOM 1478 C C . GLY A 1 183 ? 6.519 6.907 -25.604 1.00 93.50 183 GLY A C 1
ATOM 1479 O O . GLY A 1 183 ? 6.169 8.026 -25.221 1.00 93.50 183 GLY A O 1
ATOM 1480 N N . ILE A 1 184 ? 7.803 6.633 -25.850 1.00 94.88 184 ILE A N 1
ATOM 1481 C CA . ILE A 1 184 ? 8.890 7.598 -25.670 1.00 94.88 184 ILE A CA 1
ATOM 1482 C C . ILE A 1 184 ? 8.902 8.598 -26.832 1.00 94.88 184 ILE A C 1
ATOM 1484 O O . ILE A 1 184 ? 8.872 8.245 -28.010 1.00 94.88 184 ILE A O 1
ATOM 1488 N N . LYS A 1 185 ? 8.967 9.892 -26.506 1.00 89.81 185 LYS A N 1
ATOM 1489 C CA . LYS A 1 185 ? 8.807 10.968 -27.497 1.00 89.81 185 LYS A CA 1
ATOM 1490 C C . LYS A 1 185 ? 10.076 11.339 -28.260 1.00 89.81 185 LYS A C 1
ATOM 1492 O O . LYS A 1 185 ? 9.938 11.954 -29.309 1.00 89.81 185 LYS A O 1
ATOM 1497 N N . SER A 1 186 ? 11.269 10.991 -27.778 1.00 90.50 186 SER A N 1
ATOM 1498 C CA . SER A 1 186 ? 12.545 11.409 -28.381 1.00 90.50 186 SER A CA 1
ATOM 1499 C C . SER A 1 186 ? 13.475 10.228 -28.631 1.00 90.50 186 SER A C 1
ATOM 1501 O O . SER A 1 186 ? 13.592 9.339 -27.788 1.00 90.50 186 SER A O 1
ATOM 1503 N N . ASP A 1 187 ? 14.194 10.272 -29.751 1.00 88.69 187 ASP A N 1
ATOM 1504 C CA . ASP A 1 187 ? 15.245 9.311 -30.096 1.00 88.69 187 ASP A CA 1
ATOM 1505 C C . ASP A 1 187 ? 16.406 9.368 -29.083 1.00 88.69 187 ASP A C 1
ATOM 1507 O O . ASP A 1 187 ? 16.994 8.338 -28.758 1.00 88.69 187 ASP A O 1
ATOM 1511 N N . SER A 1 188 ? 16.688 10.545 -28.505 1.00 91.50 188 SER A N 1
ATOM 1512 C CA . SER A 1 188 ? 17.699 10.705 -27.446 1.00 91.50 188 SER A CA 1
ATOM 1513 C C . SER A 1 188 ? 17.335 9.927 -26.179 1.00 91.50 188 SER A C 1
ATOM 1515 O O . SER A 1 188 ? 18.195 9.299 -25.567 1.00 91.50 188 SER A O 1
ATOM 1517 N N . ASN A 1 189 ? 16.051 9.919 -25.812 1.00 93.62 189 ASN A N 1
ATOM 1518 C CA . ASN A 1 189 ? 15.561 9.198 -24.639 1.00 93.62 189 ASN A CA 1
ATOM 1519 C C . ASN A 1 189 ? 15.545 7.688 -24.887 1.00 93.62 189 ASN A C 1
ATOM 1521 O O . ASN A 1 189 ? 15.806 6.938 -23.956 1.00 93.62 189 ASN A O 1
ATOM 1525 N N . ILE A 1 190 ? 15.300 7.245 -26.128 1.00 93.81 190 ILE A N 1
ATOM 1526 C CA . ILE A 1 190 ? 15.492 5.840 -26.517 1.00 93.81 190 ILE A CA 1
ATOM 1527 C C . ILE A 1 190 ? 16.960 5.445 -26.371 1.00 93.81 190 ILE A C 1
ATOM 1529 O O . ILE A 1 190 ? 17.251 4.426 -25.759 1.00 93.81 190 ILE A O 1
ATOM 1533 N N . ALA A 1 191 ? 17.888 6.253 -26.893 1.00 91.69 191 ALA A N 1
ATOM 1534 C CA . ALA A 1 191 ? 19.315 5.963 -26.783 1.00 91.69 191 ALA A CA 1
ATOM 1535 C C . ALA A 1 191 ? 19.768 5.884 -25.317 1.00 91.69 191 ALA A C 1
ATOM 1537 O O . ALA A 1 191 ? 20.477 4.952 -24.954 1.00 91.69 191 ALA A O 1
ATOM 1538 N N . SER A 1 192 ? 19.337 6.831 -24.479 1.00 94.94 192 SER A N 1
ATOM 1539 C CA . SER A 1 192 ? 19.647 6.829 -23.046 1.00 94.94 192 SER A CA 1
ATOM 1540 C C . SER A 1 192 ? 19.049 5.616 -22.334 1.00 94.94 192 SER A C 1
ATOM 1542 O O . SER A 1 192 ? 19.750 4.960 -21.576 1.00 94.94 192 SER A O 1
ATOM 1544 N N . ALA A 1 193 ? 17.785 5.287 -22.614 1.00 95.56 193 ALA A N 1
ATOM 1545 C CA . ALA A 1 193 ? 17.116 4.120 -22.048 1.00 95.56 193 ALA A CA 1
ATOM 1546 C C . ALA A 1 193 ? 17.808 2.808 -22.442 1.00 95.56 193 ALA A C 1
ATOM 1548 O O . ALA A 1 193 ? 17.976 1.933 -21.605 1.00 95.56 193 ALA A O 1
ATOM 1549 N N . LEU A 1 194 ? 18.235 2.669 -23.703 1.00 94.44 194 LEU A N 1
ATOM 1550 C CA . LEU A 1 194 ? 18.966 1.483 -24.152 1.00 94.44 194 LEU A CA 1
ATOM 1551 C C . LEU A 1 194 ? 20.331 1.359 -23.471 1.00 94.44 194 LEU A C 1
ATOM 1553 O O . LEU A 1 194 ? 20.716 0.247 -23.144 1.00 94.44 194 LEU A O 1
ATOM 1557 N N . ARG A 1 195 ? 21.055 2.466 -23.260 1.00 95.06 195 ARG A N 1
ATOM 1558 C CA . ARG A 1 195 ? 22.323 2.439 -22.510 1.00 95.06 195 ARG A CA 1
ATOM 1559 C C . ARG A 1 195 ? 22.110 1.999 -21.068 1.00 95.06 195 ARG A C 1
ATOM 1561 O O . ARG A 1 195 ? 22.825 1.136 -20.595 1.00 95.06 195 ARG A O 1
ATOM 1568 N N . GLU A 1 196 ? 21.095 2.537 -20.406 1.00 96.19 196 GLU A N 1
ATOM 1569 C CA . GLU A 1 196 ? 20.774 2.166 -19.026 1.00 96.19 196 GLU A CA 1
ATOM 1570 C C . GLU A 1 196 ? 20.391 0.680 -18.906 1.00 96.19 196 GLU A C 1
ATOM 1572 O O . GLU A 1 196 ? 20.820 -0.011 -17.987 1.00 96.19 196 GLU A O 1
ATOM 1577 N N . LEU A 1 197 ? 19.626 0.154 -19.869 1.00 95.06 197 LEU A N 1
ATOM 1578 C CA . LEU A 1 197 ? 19.296 -1.274 -19.926 1.00 95.06 197 LEU A CA 1
ATOM 1579 C C . LEU A 1 197 ? 20.512 -2.156 -20.267 1.00 95.06 197 LEU A C 1
ATOM 1581 O O . LEU A 1 197 ? 20.587 -3.289 -19.796 1.00 95.06 197 LEU A O 1
ATOM 1585 N N . GLU A 1 198 ? 21.465 -1.654 -21.053 1.00 93.94 198 GLU A N 1
ATOM 1586 C CA . GLU A 1 198 ? 22.754 -2.316 -21.301 1.00 93.94 198 GLU A CA 1
ATOM 1587 C C . GLU A 1 198 ? 23.643 -2.344 -20.059 1.00 93.94 198 GLU A C 1
ATOM 1589 O O . GLU A 1 198 ? 24.249 -3.373 -19.776 1.00 93.94 198 GLU A O 1
ATOM 1594 N N . GLU A 1 199 ? 23.698 -1.247 -19.302 1.00 93.94 199 GLU A N 1
ATOM 1595 C CA . GLU A 1 199 ? 24.498 -1.124 -18.077 1.00 93.94 199 GLU A CA 1
ATOM 1596 C C . GLU A 1 199 ? 24.087 -2.147 -17.015 1.00 93.94 199 GLU A C 1
ATOM 1598 O O . GLU A 1 199 ? 24.943 -2.678 -16.311 1.00 93.94 199 GLU A O 1
ATOM 1603 N N . ILE A 1 200 ? 22.792 -2.468 -16.925 1.00 93.38 200 ILE A N 1
ATOM 1604 C CA . ILE A 1 200 ? 22.297 -3.515 -16.019 1.00 93.38 200 ILE A CA 1
ATOM 1605 C C . ILE A 1 200 ? 22.342 -4.925 -16.631 1.00 93.38 200 ILE A C 1
ATOM 1607 O O . ILE A 1 200 ? 21.899 -5.872 -15.988 1.00 93.38 200 ILE A O 1
ATOM 1611 N N . GLY A 1 201 ? 22.820 -5.083 -17.870 1.00 91.12 201 GLY A N 1
ATOM 1612 C CA . GLY A 1 201 ? 22.900 -6.377 -18.558 1.00 91.12 201 GLY A CA 1
ATOM 1613 C C . GLY A 1 201 ? 21.555 -6.944 -19.032 1.00 91.12 201 GLY A C 1
ATOM 1614 O O . GLY A 1 201 ? 21.446 -8.152 -19.257 1.00 91.12 201 GLY A O 1
ATOM 1615 N N . TYR A 1 202 ? 20.518 -6.106 -19.167 1.00 92.56 202 TYR A N 1
ATOM 1616 C CA . TYR A 1 202 ? 19.182 -6.523 -19.620 1.00 92.56 202 TYR A CA 1
ATOM 1617 C C . TYR A 1 202 ? 19.105 -6.722 -21.136 1.00 92.56 202 TYR A C 1
ATOM 1619 O O . TYR A 1 202 ? 18.335 -7.557 -21.615 1.00 92.56 202 TYR A O 1
ATOM 1627 N N . CYS A 1 203 ? 19.881 -5.962 -21.906 1.00 92.62 203 CYS A N 1
ATOM 1628 C CA . CYS A 1 203 ? 19.989 -6.139 -23.350 1.00 92.62 203 CYS A CA 1
ATOM 1629 C C . CYS A 1 203 ? 21.338 -5.662 -23.883 1.00 92.62 203 CYS A C 1
ATOM 1631 O O . CYS A 1 203 ? 22.006 -4.866 -23.234 1.00 92.62 203 CYS A O 1
ATOM 1633 N N . HIS A 1 204 ? 21.676 -6.054 -25.109 1.00 90.00 204 HIS A N 1
ATOM 1634 C CA . HIS A 1 204 ? 22.824 -5.553 -25.857 1.00 90.00 204 HIS A CA 1
ATOM 1635 C C . HIS A 1 204 ? 22.425 -5.180 -27.287 1.00 90.00 204 HIS A C 1
ATOM 1637 O O . HIS A 1 204 ? 21.628 -5.866 -27.930 1.00 90.00 204 HIS A O 1
ATOM 1643 N N . ARG A 1 205 ? 22.972 -4.077 -27.806 1.00 88.31 205 ARG A N 1
ATOM 1644 C CA . ARG A 1 205 ? 22.862 -3.730 -29.230 1.00 88.31 205 ARG A CA 1
ATOM 1645 C C . ARG A 1 205 ? 23.940 -4.452 -30.031 1.00 88.31 205 ARG A C 1
ATOM 1647 O O . ARG A 1 205 ? 25.126 -4.256 -29.774 1.00 88.31 205 ARG A O 1
ATOM 1654 N N . GLU A 1 206 ? 23.542 -5.190 -31.061 1.00 79.75 206 GLU A N 1
ATOM 1655 C CA . GLU A 1 206 ? 24.508 -5.708 -32.027 1.00 79.75 206 GLU A CA 1
ATOM 1656 C C . GLU A 1 206 ? 24.911 -4.615 -33.031 1.00 79.75 206 GLU A C 1
ATOM 1658 O O . GLU A 1 206 ? 24.050 -3.873 -33.535 1.00 79.75 206 GLU A O 1
ATOM 1663 N N . PRO A 1 207 ? 26.211 -4.490 -33.355 1.00 61.00 207 PRO A N 1
ATOM 1664 C CA . PRO A 1 207 ? 26.653 -3.616 -34.428 1.00 61.00 207 PRO A CA 1
ATOM 1665 C C . PRO A 1 207 ? 26.087 -4.116 -35.761 1.00 61.00 207 PRO A C 1
ATOM 1667 O O . PRO A 1 207 ? 26.144 -5.297 -36.086 1.00 61.00 207 PRO A O 1
ATOM 1670 N N . SER A 1 208 ? 25.534 -3.207 -36.564 1.00 55.97 208 SER A N 1
ATOM 1671 C CA . SER A 1 208 ? 25.044 -3.557 -37.899 1.00 55.97 208 SER A CA 1
ATOM 1672 C C . SER A 1 208 ? 26.206 -4.057 -38.766 1.00 55.97 208 SER A C 1
ATOM 1674 O O . SER A 1 208 ? 27.124 -3.283 -39.042 1.00 55.97 208 SER A O 1
ATOM 1676 N N . HIS A 1 209 ? 26.168 -5.318 -39.215 1.00 47.34 209 HIS A N 1
ATOM 1677 C CA . HIS A 1 209 ? 27.166 -5.847 -40.150 1.00 47.34 209 HIS A CA 1
ATOM 1678 C C . HIS A 1 209 ? 27.206 -4.997 -41.443 1.00 47.34 209 HIS A C 1
ATOM 1680 O O . HIS A 1 209 ? 26.146 -4.718 -42.014 1.00 47.34 209 HIS A O 1
ATOM 1686 N N . PRO A 1 210 ? 28.394 -4.577 -41.930 1.00 46.44 210 PRO A N 1
ATOM 1687 C CA . PRO A 1 210 ? 28.521 -3.688 -43.094 1.00 46.44 210 PRO A CA 1
ATOM 1688 C C . PRO A 1 210 ? 28.058 -4.285 -44.432 1.00 46.44 210 PRO A C 1
ATOM 1690 O O . PRO A 1 210 ? 27.851 -3.543 -45.388 1.00 46.44 210 PRO A O 1
ATOM 1693 N N . GLU A 1 211 ? 27.913 -5.606 -44.529 1.00 44.84 211 GLU A N 1
ATOM 1694 C CA . GLU A 1 211 ? 27.937 -6.305 -45.822 1.00 44.84 211 GLU A CA 1
ATOM 1695 C C . GLU A 1 211 ? 26.606 -6.301 -46.594 1.00 44.84 211 GLU A C 1
ATOM 1697 O O . GLU A 1 211 ? 26.560 -6.751 -47.737 1.00 44.84 211 GLU A O 1
ATOM 1702 N N . HIS A 1 212 ? 25.516 -5.760 -46.034 1.00 44.72 212 HIS A N 1
ATOM 1703 C CA . HIS A 1 212 ? 24.183 -5.792 -46.663 1.00 44.72 212 HIS A CA 1
ATOM 1704 C C . HIS A 1 212 ? 23.461 -4.431 -46.686 1.00 44.72 212 HIS A C 1
ATOM 1706 O O . HIS A 1 212 ? 22.312 -4.332 -46.253 1.00 44.72 212 HIS A O 1
ATOM 1712 N N . SER A 1 213 ? 24.074 -3.355 -47.207 1.00 41.66 213 SER A N 1
ATOM 1713 C CA . SER A 1 213 ? 23.286 -2.140 -47.507 1.00 41.66 213 SER A CA 1
ATOM 1714 C C . SER A 1 213 ? 23.852 -1.232 -48.607 1.00 41.66 213 SER A C 1
ATOM 1716 O O . SER A 1 213 ? 24.630 -0.321 -48.345 1.00 41.66 213 SER A O 1
ATOM 1718 N N . THR A 1 214 ? 23.357 -1.408 -49.831 1.00 40.62 214 THR A N 1
ATOM 1719 C CA . THR A 1 214 ? 23.390 -0.425 -50.935 1.00 40.62 214 THR A CA 1
ATOM 1720 C C . THR A 1 214 ? 21.967 0.070 -51.236 1.00 40.62 214 THR A C 1
ATOM 1722 O O . THR A 1 214 ? 21.497 0.031 -52.368 1.00 40.62 214 THR A O 1
ATOM 1725 N N . GLY A 1 215 ? 21.228 0.512 -50.208 1.00 46.12 215 GLY A N 1
ATOM 1726 C CA . GLY A 1 215 ? 19.850 0.997 -50.369 1.00 46.12 215 GLY A CA 1
ATOM 1727 C C . GLY A 1 215 ? 19.444 2.088 -49.363 1.00 46.12 215 GLY A C 1
ATOM 1728 O O . GLY A 1 215 ? 20.042 2.185 -48.294 1.00 46.12 215 GLY A O 1
ATOM 1729 N N . PRO A 1 216 ? 18.411 2.901 -49.670 1.00 42.16 216 PRO A N 1
ATOM 1730 C CA . PRO A 1 216 ? 18.015 4.098 -48.909 1.00 42.16 216 PRO A CA 1
ATOM 1731 C C . PRO A 1 216 ? 17.257 3.808 -47.596 1.00 42.16 216 PRO A C 1
ATOM 1733 O O . PRO A 1 216 ? 16.746 4.724 -46.949 1.00 42.16 216 PRO A O 1
ATOM 1736 N N . ILE A 1 217 ? 17.147 2.541 -47.191 1.00 48.41 217 ILE A N 1
ATOM 1737 C CA . ILE A 1 217 ? 16.367 2.123 -46.022 1.00 48.41 217 ILE A CA 1
ATOM 1738 C C . ILE A 1 217 ? 17.237 2.271 -44.767 1.00 48.41 217 ILE A C 1
ATOM 1740 O O . ILE A 1 217 ? 18.261 1.608 -44.616 1.00 48.41 217 ILE A O 1
ATOM 1744 N N . LYS A 1 218 ? 16.828 3.162 -43.852 1.00 49.72 218 LYS A N 1
ATOM 1745 C CA . LYS A 1 218 ? 17.511 3.384 -42.566 1.00 49.72 218 LYS A CA 1
ATOM 1746 C C . LYS A 1 218 ? 17.602 2.075 -41.766 1.00 49.72 218 LYS A C 1
ATOM 1748 O O . LYS A 1 218 ? 16.593 1.412 -41.540 1.00 49.72 218 LYS A O 1
ATOM 1753 N N . ARG A 1 219 ? 18.824 1.763 -41.317 1.00 52.81 219 ARG A N 1
ATOM 1754 C CA . ARG A 1 219 ? 19.234 0.580 -40.538 1.00 52.81 219 ARG A CA 1
ATOM 1755 C C . ARG A 1 219 ? 18.277 0.292 -39.368 1.00 52.81 219 ARG A C 1
ATOM 1757 O O . ARG A 1 219 ? 18.049 1.163 -38.529 1.00 52.81 219 ARG A O 1
ATOM 1764 N N . SER A 1 220 ? 17.753 -0.929 -39.279 1.00 56.41 220 SER A N 1
ATOM 1765 C CA . SER A 1 220 ? 17.172 -1.460 -38.040 1.00 56.41 220 SER A CA 1
ATOM 1766 C C . SER A 1 220 ? 18.302 -1.974 -37.149 1.00 56.41 220 SER A C 1
ATOM 1768 O O . SER A 1 220 ? 19.068 -2.831 -37.587 1.00 56.41 220 SER A O 1
ATOM 1770 N N . SER A 1 221 ? 18.414 -1.475 -35.919 1.00 69.19 221 SER A N 1
ATOM 1771 C CA . SER A 1 221 ? 19.301 -2.071 -34.916 1.00 69.19 221 SER A CA 1
ATOM 1772 C C . SER A 1 221 ? 18.714 -3.399 -34.441 1.00 69.19 221 SER A C 1
ATOM 1774 O O . SER A 1 221 ? 17.508 -3.478 -34.185 1.00 69.19 221 SER A O 1
ATOM 1776 N N . VAL A 1 222 ? 19.557 -4.424 -34.325 1.00 83.62 222 VAL A N 1
ATOM 1777 C CA . VAL A 1 222 ? 19.208 -5.676 -33.650 1.00 83.62 222 VAL A CA 1
ATOM 1778 C C . VAL A 1 222 ? 19.535 -5.494 -32.170 1.00 83.62 222 VAL A C 1
ATOM 1780 O O . VAL A 1 222 ? 20.643 -5.088 -31.819 1.00 83.62 222 VAL A O 1
ATOM 1783 N N . ILE A 1 223 ? 18.540 -5.706 -31.314 1.00 89.25 223 ILE A N 1
ATOM 1784 C CA . ILE A 1 223 ? 18.683 -5.647 -29.859 1.00 89.25 223 ILE A CA 1
ATOM 1785 C C . ILE A 1 223 ? 18.511 -7.068 -29.340 1.00 89.25 223 ILE A C 1
ATOM 1787 O O . ILE A 1 223 ? 17.428 -7.634 -29.480 1.00 89.25 223 ILE A O 1
ATOM 1791 N N . LEU A 1 224 ? 19.556 -7.631 -28.746 1.00 89.94 224 LEU A N 1
ATOM 1792 C CA . LEU A 1 224 ? 19.497 -8.913 -28.060 1.00 89.94 224 LEU A CA 1
ATOM 1793 C C . LEU A 1 224 ? 19.077 -8.667 -26.611 1.00 89.94 224 LEU A C 1
ATOM 1795 O O . LEU A 1 224 ? 19.756 -7.950 -25.882 1.00 89.94 224 LEU A O 1
ATOM 1799 N N . VAL A 1 225 ? 17.941 -9.215 -26.197 1.00 90.56 225 VAL A N 1
ATOM 1800 C CA . VAL A 1 225 ? 17.428 -9.086 -24.830 1.00 90.56 225 VAL A CA 1
ATOM 1801 C C . VAL A 1 225 ? 17.840 -10.320 -24.036 1.00 90.56 225 VAL A C 1
ATOM 1803 O O . VAL A 1 225 ? 17.518 -11.441 -24.426 1.00 90.56 225 VAL A O 1
ATOM 1806 N N . THR A 1 226 ? 18.538 -10.097 -22.924 1.00 89.06 226 THR A N 1
ATOM 1807 C CA . THR A 1 226 ? 19.217 -11.112 -22.101 1.00 89.06 226 THR A CA 1
ATOM 1808 C C . THR A 1 226 ? 18.780 -10.992 -20.636 1.00 89.06 226 THR A C 1
ATOM 1810 O O . THR A 1 226 ? 19.588 -10.718 -19.747 1.00 89.06 226 THR A O 1
ATOM 1813 N N . PRO A 1 227 ? 17.485 -11.175 -20.330 1.00 84.25 227 PRO A N 1
ATOM 1814 C CA . PRO A 1 227 ? 16.917 -10.851 -19.019 1.00 84.25 227 PRO A CA 1
ATOM 1815 C C . PRO A 1 227 ? 17.382 -11.760 -17.876 1.00 84.25 227 PRO A C 1
ATOM 1817 O O . PRO A 1 227 ? 17.074 -11.489 -16.720 1.00 84.25 227 PRO A O 1
ATOM 1820 N N . PHE A 1 228 ? 18.093 -12.841 -18.193 1.00 86.62 228 PHE A N 1
ATOM 1821 C CA . PHE A 1 228 ? 18.670 -13.772 -17.227 1.00 86.62 228 PHE A CA 1
ATOM 1822 C C . PHE A 1 228 ? 20.189 -13.904 -17.393 1.00 86.62 228 PHE A C 1
ATOM 1824 O O . PHE A 1 228 ? 20.742 -14.954 -17.058 1.00 86.62 228 PHE A O 1
ATOM 1831 N N . SER A 1 229 ? 20.854 -12.873 -17.928 1.00 86.56 229 SER A N 1
ATOM 1832 C CA . SER A 1 229 ? 22.317 -12.810 -17.955 1.00 86.56 229 SER A CA 1
ATOM 1833 C C . SER A 1 229 ? 22.881 -12.942 -16.536 1.00 86.56 229 SER A C 1
ATOM 1835 O O . SER A 1 229 ? 22.231 -12.572 -15.553 1.00 86.56 229 SER A O 1
ATOM 1837 N N . TYR A 1 230 ? 24.085 -13.507 -16.412 1.00 86.44 230 TYR A N 1
ATOM 1838 C CA . TYR A 1 230 ? 24.718 -13.709 -15.106 1.00 86.44 230 TYR A CA 1
ATOM 1839 C C . TYR A 1 230 ? 24.837 -12.390 -14.328 1.00 86.44 230 TYR A C 1
ATOM 1841 O O . TYR A 1 230 ? 24.454 -12.332 -13.160 1.00 86.44 230 TYR A O 1
ATOM 1849 N N . ASP A 1 231 ? 25.272 -11.327 -15.006 1.00 87.50 231 ASP A N 1
ATOM 1850 C CA . ASP A 1 231 ? 25.480 -10.009 -14.407 1.00 87.50 231 ASP A CA 1
ATOM 1851 C C . ASP A 1 231 ? 24.169 -9.393 -13.903 1.00 87.50 231 ASP A C 1
ATOM 1853 O O . ASP A 1 231 ? 24.095 -8.959 -12.751 1.00 87.50 231 ASP A O 1
ATOM 1857 N N . LEU A 1 232 ? 23.100 -9.434 -14.709 1.00 90.62 232 LEU A N 1
ATOM 1858 C CA . LEU A 1 232 ? 21.784 -8.943 -14.292 1.00 90.62 232 LEU A CA 1
ATOM 1859 C C . LEU A 1 232 ? 21.231 -9.756 -13.117 1.00 90.62 232 LEU A C 1
ATOM 1861 O O . LEU A 1 232 ? 20.665 -9.196 -12.180 1.00 90.62 232 LEU A O 1
ATOM 1865 N N . MET A 1 233 ? 21.395 -11.080 -13.147 1.00 90.00 233 MET A N 1
ATOM 1866 C CA . MET A 1 233 ? 20.942 -11.962 -12.072 1.00 90.00 233 MET A CA 1
ATOM 1867 C C . MET A 1 233 ? 21.688 -11.700 -10.763 1.00 90.00 233 MET A C 1
ATOM 1869 O O . MET A 1 233 ? 21.073 -11.735 -9.695 1.00 90.00 233 MET A O 1
ATOM 1873 N N . GLN A 1 234 ? 22.992 -11.434 -10.832 1.00 89.88 234 GLN A N 1
ATOM 1874 C CA . GLN A 1 234 ? 23.793 -11.081 -9.668 1.00 89.88 234 GLN A CA 1
ATOM 1875 C C . GLN A 1 234 ? 23.369 -9.715 -9.113 1.00 89.88 234 GLN A C 1
ATOM 1877 O O . GLN A 1 234 ? 23.022 -9.614 -7.936 1.00 89.88 234 GLN A O 1
ATOM 1882 N N . LEU A 1 235 ? 23.247 -8.707 -9.980 1.00 92.62 235 LEU A N 1
ATOM 1883 C CA . LEU A 1 235 ? 22.770 -7.373 -9.613 1.00 92.62 235 LEU A CA 1
ATOM 1884 C C . LEU A 1 235 ? 21.370 -7.411 -8.975 1.00 92.62 235 LEU A C 1
ATOM 1886 O O . LEU A 1 235 ? 21.107 -6.733 -7.981 1.00 92.62 235 LEU A O 1
ATOM 1890 N N . ALA A 1 236 ? 20.469 -8.231 -9.517 1.00 91.75 236 ALA A N 1
ATOM 1891 C CA . ALA A 1 236 ? 19.118 -8.412 -8.999 1.00 91.75 236 ALA A CA 1
ATOM 1892 C C . ALA A 1 236 ? 19.112 -9.011 -7.584 1.00 91.75 236 ALA A C 1
ATOM 1894 O O . ALA A 1 236 ? 18.352 -8.552 -6.725 1.00 91.75 236 ALA A O 1
ATOM 1895 N N . LYS A 1 237 ? 19.961 -10.013 -7.324 1.00 90.12 237 LYS A N 1
ATOM 1896 C CA . LYS A 1 237 ? 20.116 -10.612 -5.989 1.00 90.12 237 LYS A CA 1
ATOM 1897 C C . LYS A 1 237 ? 20.657 -9.597 -4.985 1.00 90.12 237 LYS A C 1
ATOM 1899 O O . LYS A 1 237 ? 20.088 -9.459 -3.902 1.00 90.12 237 LYS A O 1
ATOM 1904 N N . ASP A 1 238 ? 21.691 -8.856 -5.366 1.00 91.69 238 ASP A N 1
ATOM 1905 C CA . ASP A 1 238 ? 22.356 -7.893 -4.486 1.00 91.69 238 ASP A CA 1
ATOM 1906 C C . ASP A 1 238 ? 21.435 -6.714 -4.135 1.00 91.69 238 ASP A C 1
ATOM 1908 O O . ASP A 1 238 ? 21.331 -6.313 -2.969 1.00 91.69 238 ASP A O 1
ATOM 1912 N N . ASN A 1 239 ? 20.686 -6.199 -5.117 1.00 93.44 239 ASN A N 1
ATOM 1913 C CA . ASN A 1 239 ? 19.727 -5.120 -4.883 1.00 93.44 239 ASN A CA 1
ATOM 1914 C C . ASN A 1 239 ? 18.568 -5.575 -3.986 1.00 93.44 239 ASN A C 1
ATOM 1916 O O . ASN A 1 239 ? 18.153 -4.850 -3.081 1.00 93.44 239 ASN A O 1
ATOM 1920 N N . HIS A 1 240 ? 18.076 -6.800 -4.174 1.00 89.81 240 HIS A N 1
ATOM 1921 C CA . HIS A 1 240 ? 17.027 -7.343 -3.319 1.00 89.81 240 HIS A CA 1
ATOM 1922 C C . HIS A 1 240 ? 17.479 -7.542 -1.876 1.00 89.81 240 HIS A C 1
ATOM 1924 O O . HIS A 1 240 ? 16.757 -7.155 -0.959 1.00 89.81 240 HIS A O 1
ATOM 1930 N N . ALA A 1 241 ? 18.671 -8.109 -1.670 1.00 88.25 241 ALA A N 1
ATOM 1931 C CA . ALA A 1 241 ? 19.247 -8.263 -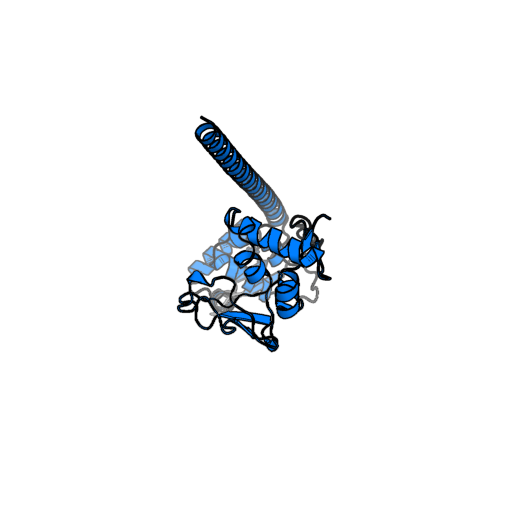0.339 1.00 88.25 241 ALA A CA 1
ATOM 1932 C C . ALA A 1 241 ? 19.385 -6.900 0.359 1.00 88.25 241 ALA A C 1
ATOM 1934 O O . ALA A 1 241 ? 18.981 -6.745 1.512 1.00 88.25 241 ALA A O 1
ATOM 1935 N N . SER A 1 242 ? 19.859 -5.887 -0.370 1.00 89.31 242 SER A N 1
ATOM 1936 C CA . SER A 1 242 ? 19.973 -4.514 0.134 1.00 89.31 242 SER A CA 1
ATOM 1937 C C . SER A 1 242 ? 18.610 -3.919 0.521 1.00 89.31 242 SER A C 1
ATOM 1939 O O . SER A 1 242 ? 18.473 -3.297 1.576 1.00 89.31 242 SER A O 1
ATOM 1941 N N . LEU A 1 243 ? 17.568 -4.146 -0.288 1.00 86.88 243 LEU A N 1
ATOM 1942 C CA . LEU A 1 243 ? 16.207 -3.690 0.012 1.00 86.88 243 LEU A CA 1
ATOM 1943 C C . LEU A 1 243 ? 15.605 -4.391 1.233 1.00 86.88 243 LEU A C 1
ATOM 1945 O O . LEU A 1 243 ? 14.938 -3.740 2.041 1.00 86.88 243 LEU A O 1
ATOM 1949 N N . GLN A 1 244 ? 15.842 -5.696 1.386 1.00 84.88 244 GLN A N 1
ATOM 1950 C CA . GLN A 1 244 ? 15.407 -6.441 2.567 1.00 84.88 244 GLN A CA 1
ATOM 1951 C C . GLN A 1 244 ? 16.052 -5.872 3.834 1.00 84.88 244 GLN A C 1
ATOM 1953 O O . GLN A 1 244 ? 15.335 -5.524 4.773 1.00 84.88 244 GLN A O 1
ATOM 1958 N N . GLN A 1 245 ? 17.371 -5.665 3.821 1.00 87.00 245 GLN A N 1
ATOM 1959 C CA . GLN A 1 245 ? 18.103 -5.068 4.942 1.00 87.00 245 GLN A CA 1
ATOM 1960 C C . GLN A 1 245 ? 17.588 -3.662 5.289 1.00 87.00 245 GLN A C 1
ATOM 1962 O O . GLN A 1 245 ? 17.355 -3.355 6.460 1.00 87.00 245 GLN A O 1
ATOM 1967 N N . ALA A 1 246 ? 17.345 -2.811 4.286 1.00 85.94 246 ALA A N 1
ATOM 1968 C CA . ALA A 1 246 ? 16.800 -1.470 4.503 1.00 85.94 246 ALA A CA 1
ATOM 1969 C C . ALA A 1 246 ? 15.387 -1.507 5.114 1.00 85.94 246 ALA A C 1
ATOM 1971 O O . ALA A 1 246 ? 15.082 -0.744 6.036 1.00 85.94 246 ALA A O 1
ATOM 1972 N N . SER A 1 247 ? 14.529 -2.416 4.640 1.00 84.38 247 SER A N 1
ATOM 1973 C CA . SER A 1 247 ? 13.184 -2.595 5.190 1.00 84.38 247 SER A CA 1
ATOM 1974 C C . SER A 1 247 ? 13.216 -3.104 6.632 1.00 84.38 247 SER A C 1
ATOM 1976 O O . SER A 1 247 ? 12.382 -2.685 7.437 1.00 84.38 247 SER A O 1
ATOM 1978 N N . GLU A 1 248 ? 14.128 -4.017 6.966 1.00 84.12 248 GLU A N 1
ATOM 1979 C CA . GLU A 1 248 ? 14.310 -4.525 8.328 1.00 84.12 248 GLU A CA 1
ATOM 1980 C C . GLU A 1 248 ? 14.769 -3.418 9.277 1.00 84.12 248 GLU A C 1
ATOM 1982 O O . GLU A 1 248 ? 14.117 -3.177 10.296 1.00 84.12 248 GLU A O 1
ATOM 1987 N N . ALA A 1 249 ? 15.792 -2.657 8.881 1.00 86.88 249 ALA A N 1
ATOM 1988 C CA . ALA A 1 249 ? 16.267 -1.505 9.640 1.00 86.88 249 ALA A CA 1
ATOM 1989 C C . ALA A 1 249 ? 15.157 -0.460 9.864 1.00 86.88 249 ALA A C 1
ATOM 1991 O O . ALA A 1 249 ? 15.001 0.075 10.965 1.00 86.88 249 ALA A O 1
ATOM 1992 N N . GLU A 1 250 ? 14.327 -0.188 8.849 1.00 87.88 250 GLU A N 1
ATOM 1993 C CA . GLU A 1 250 ? 13.185 0.714 9.002 1.00 87.88 250 GLU A CA 1
ATOM 1994 C C . GLU A 1 250 ? 12.144 0.174 9.997 1.00 87.88 250 GLU A C 1
ATOM 1996 O O . GLU A 1 250 ? 11.604 0.925 10.822 1.00 87.88 250 GLU A O 1
ATOM 2001 N N . MET A 1 251 ? 11.842 -1.125 9.944 1.00 81.12 251 MET A N 1
ATOM 2002 C CA . MET A 1 251 ? 10.916 -1.758 10.883 1.00 81.12 251 MET A CA 1
ATOM 2003 C C . MET A 1 251 ? 11.410 -1.661 12.327 1.00 81.12 251 MET A C 1
ATOM 2005 O O . MET A 1 251 ? 10.598 -1.371 13.216 1.00 81.12 251 MET A O 1
ATOM 2009 N N . ASP A 1 252 ? 12.709 -1.838 12.556 1.00 86.75 252 ASP A N 1
ATOM 2010 C CA . ASP A 1 252 ? 13.319 -1.704 13.877 1.00 86.75 252 ASP A CA 1
ATOM 2011 C C . ASP A 1 252 ? 13.245 -0.261 14.385 1.00 86.75 252 ASP A C 1
ATOM 2013 O O . ASP A 1 252 ? 12.705 -0.024 15.470 1.00 86.75 252 ASP A O 1
ATOM 2017 N N . MET A 1 253 ? 13.586 0.729 13.553 1.00 88.31 253 MET A N 1
ATOM 2018 C CA . MET A 1 253 ? 13.404 2.147 13.901 1.00 88.31 253 MET A CA 1
ATOM 2019 C C . MET A 1 253 ? 11.946 2.476 14.263 1.00 88.31 253 MET A C 1
ATOM 2021 O O . MET A 1 253 ? 11.658 3.202 15.223 1.00 88.31 253 MET A O 1
ATOM 2025 N N . ARG A 1 254 ? 10.980 1.933 13.511 1.00 83.19 254 ARG A N 1
ATOM 2026 C CA . ARG A 1 254 ? 9.546 2.113 13.795 1.00 83.19 254 ARG A CA 1
ATOM 2027 C C . ARG A 1 254 ? 9.135 1.431 15.103 1.00 83.19 254 ARG A C 1
ATOM 2029 O O . ARG A 1 254 ? 8.233 1.936 15.783 1.00 83.19 254 ARG A O 1
ATOM 2036 N N . ARG A 1 255 ? 9.746 0.298 15.458 1.00 84.44 255 ARG A N 1
ATOM 2037 C CA . ARG A 1 255 ? 9.505 -0.424 16.716 1.00 84.44 255 ARG A CA 1
ATOM 2038 C C . ARG A 1 255 ? 10.034 0.367 17.909 1.00 84.44 255 ARG A C 1
ATOM 2040 O O . ARG A 1 255 ? 9.289 0.538 18.878 1.00 84.44 255 ARG A O 1
ATOM 2047 N N . ASP A 1 256 ? 11.234 0.918 17.802 1.00 87.12 256 ASP A N 1
ATOM 2048 C CA . ASP A 1 256 ? 11.853 1.714 18.861 1.00 87.12 256 ASP A CA 1
ATOM 2049 C C . ASP A 1 256 ? 11.074 3.003 19.124 1.00 87.12 256 ASP A C 1
ATOM 2051 O O . ASP A 1 256 ? 10.644 3.238 20.255 1.00 87.12 256 ASP A O 1
ATOM 2055 N N . ARG A 1 257 ? 10.688 3.742 18.074 1.00 84.69 257 ARG A N 1
ATOM 2056 C CA . ARG A 1 257 ? 9.812 4.926 18.209 1.00 84.69 257 ARG A CA 1
ATOM 2057 C C . ARG A 1 257 ? 8.451 4.617 18.841 1.00 84.69 257 ARG A C 1
ATOM 2059 O O . ARG A 1 257 ? 7.805 5.490 19.426 1.00 84.69 257 ARG A O 1
ATOM 2066 N N . ARG A 1 258 ? 7.919 3.400 18.674 1.00 81.94 258 ARG A N 1
ATOM 2067 C CA . ARG A 1 258 ? 6.677 2.980 19.358 1.00 81.94 258 ARG A CA 1
ATOM 2068 C C . ARG A 1 258 ? 6.935 2.730 20.842 1.00 81.94 258 ARG A C 1
ATOM 2070 O O . ARG A 1 258 ? 6.123 3.154 21.664 1.00 81.94 258 ARG A O 1
ATOM 2077 N N . ARG A 1 259 ? 8.058 2.090 21.179 1.00 85.12 259 ARG A N 1
ATOM 2078 C CA . ARG A 1 259 ? 8.474 1.825 22.561 1.00 85.12 259 ARG A CA 1
ATOM 2079 C C . ARG A 1 259 ? 8.742 3.122 23.325 1.00 85.12 259 ARG A C 1
ATOM 2081 O O . ARG A 1 259 ? 8.269 3.264 24.448 1.00 85.12 259 ARG A O 1
ATOM 2088 N N . GLU A 1 260 ? 9.419 4.084 22.705 1.00 84.94 260 GLU A N 1
ATOM 2089 C CA . GLU A 1 260 ? 9.669 5.412 23.280 1.00 84.94 260 GLU A CA 1
ATOM 2090 C C . GLU A 1 260 ? 8.367 6.142 23.612 1.00 84.94 260 GLU A C 1
ATOM 2092 O O . GLU A 1 260 ? 8.156 6.519 24.764 1.00 84.94 260 GLU A O 1
ATOM 2097 N N . ARG A 1 261 ? 7.433 6.232 22.653 1.00 80.19 261 ARG A N 1
ATOM 2098 C CA . ARG A 1 261 ? 6.110 6.843 22.879 1.00 80.19 261 ARG A CA 1
ATOM 2099 C C . ARG A 1 261 ? 5.338 6.174 24.015 1.00 80.19 261 ARG A C 1
ATOM 2101 O O . ARG A 1 261 ? 4.697 6.851 24.818 1.00 80.19 261 ARG A O 1
ATOM 2108 N N . GLN A 1 262 ? 5.403 4.846 24.105 1.00 80.38 262 GLN A N 1
ATOM 2109 C CA . GLN A 1 262 ? 4.753 4.101 25.182 1.00 80.38 262 GLN A CA 1
ATOM 2110 C C . GLN A 1 262 ? 5.395 4.400 26.546 1.00 80.38 262 GLN A C 1
ATOM 2112 O O . GLN A 1 262 ? 4.681 4.622 27.527 1.00 80.38 262 GLN A O 1
ATOM 2117 N N . ASN A 1 263 ? 6.726 4.470 26.606 1.00 81.31 263 ASN A N 1
ATOM 2118 C CA . ASN A 1 263 ? 7.469 4.808 27.819 1.00 81.31 263 ASN A CA 1
ATOM 2119 C C . ASN A 1 263 ? 7.200 6.250 28.274 1.00 81.31 263 ASN A C 1
ATOM 2121 O O . ASN A 1 263 ? 7.003 6.495 29.466 1.00 81.31 263 ASN A O 1
ATOM 2125 N N . GLU A 1 264 ? 7.153 7.208 27.347 1.00 81.75 264 GLU A N 1
ATOM 2126 C CA . GLU A 1 264 ? 6.806 8.602 27.637 1.00 81.75 264 GLU A CA 1
ATOM 2127 C C . GLU A 1 264 ? 5.396 8.733 28.208 1.00 81.75 264 GLU A C 1
ATOM 2129 O O . GLU A 1 264 ? 5.198 9.414 29.218 1.00 81.75 264 GLU A O 1
ATOM 2134 N N . TRP A 1 265 ? 4.420 8.046 27.608 1.00 80.38 265 TRP A N 1
ATOM 2135 C CA . TRP A 1 265 ? 3.051 8.037 28.112 1.00 80.38 265 TRP A CA 1
ATOM 2136 C C . TRP A 1 265 ? 2.972 7.438 29.522 1.00 80.38 265 TRP A C 1
ATOM 2138 O O . TRP A 1 265 ? 2.362 8.036 30.410 1.00 80.38 265 TRP A O 1
ATOM 2148 N N . GLN A 1 266 ? 3.655 6.315 29.776 1.00 76.75 266 GLN A N 1
ATOM 2149 C CA . GLN A 1 266 ? 3.714 5.714 31.113 1.00 76.75 266 GLN A CA 1
ATOM 2150 C C . GLN A 1 266 ? 4.365 6.648 32.141 1.00 76.75 266 GLN A C 1
ATOM 2152 O O . GLN A 1 266 ? 3.874 6.763 33.266 1.00 76.75 266 GLN A O 1
ATOM 2157 N N . ARG A 1 267 ? 5.444 7.351 31.770 1.00 80.88 267 ARG A N 1
ATOM 2158 C CA . ARG A 1 267 ? 6.100 8.350 32.632 1.00 80.88 267 ARG A CA 1
ATOM 2159 C C . ARG A 1 267 ? 5.165 9.516 32.954 1.00 80.88 267 ARG A C 1
ATOM 2161 O O . ARG A 1 267 ? 5.054 9.883 34.123 1.00 80.88 267 ARG A O 1
ATOM 2168 N N . LYS A 1 268 ? 4.463 10.061 31.953 1.00 79.62 268 LYS A N 1
ATOM 2169 C CA . LYS A 1 268 ? 3.461 11.126 32.142 1.00 79.62 268 LYS A CA 1
ATOM 2170 C C . LYS A 1 268 ? 2.318 10.660 33.046 1.00 79.62 268 LYS A C 1
ATOM 2172 O O . LYS A 1 268 ? 2.005 11.341 34.016 1.00 79.62 268 LYS A O 1
ATOM 2177 N N . SER A 1 269 ? 1.772 9.468 32.806 1.00 74.69 269 SER A N 1
ATOM 2178 C CA . SER A 1 269 ? 0.710 8.878 33.632 1.00 74.69 269 SER A CA 1
ATOM 2179 C C . SER A 1 269 ? 1.142 8.689 35.094 1.00 74.69 269 SER A C 1
ATOM 2181 O O . SER A 1 269 ? 0.409 9.066 36.006 1.00 74.69 269 SER A O 1
ATOM 2183 N N . ARG A 1 270 ? 2.364 8.188 35.345 1.00 76.19 270 ARG A N 1
ATOM 2184 C CA . ARG A 1 270 ? 2.919 8.060 36.707 1.00 76.19 270 ARG A CA 1
ATOM 2185 C C . ARG A 1 270 ? 3.095 9.412 37.404 1.00 76.19 270 ARG A C 1
ATOM 2187 O O . ARG A 1 270 ? 2.826 9.500 38.598 1.00 76.19 270 ARG A O 1
ATOM 2194 N N . ARG A 1 271 ? 3.538 10.451 36.685 1.00 76.31 271 ARG A N 1
ATOM 2195 C CA . ARG A 1 271 ? 3.659 11.815 37.235 1.00 76.31 271 ARG A CA 1
ATOM 2196 C C . ARG A 1 271 ? 2.298 12.390 37.622 1.00 76.31 271 ARG A C 1
ATOM 2198 O O . ARG A 1 271 ? 2.164 12.886 38.732 1.00 76.31 271 ARG A O 1
ATOM 2205 N N . LE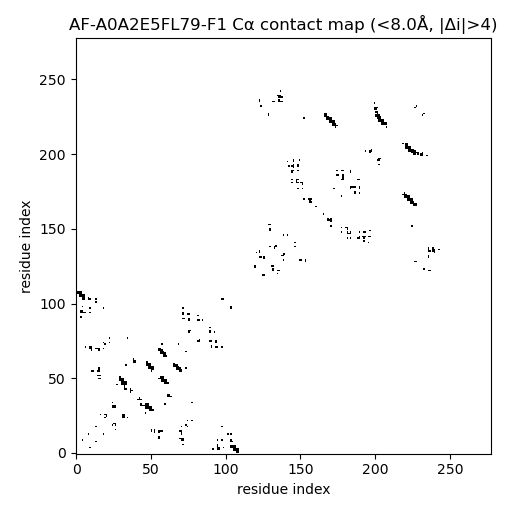U A 1 272 ? 1.296 12.255 36.753 1.00 71.25 272 LEU A N 1
ATOM 2206 C CA . LEU A 1 272 ? -0.066 12.728 37.020 1.00 71.25 272 LEU A CA 1
ATOM 2207 C C . LEU A 1 272 ? -0.691 12.030 38.234 1.00 71.25 272 LEU A C 1
ATOM 2209 O O . LEU A 1 272 ? -1.294 12.692 39.070 1.00 71.25 272 LEU A O 1
ATOM 2213 N N . LYS A 1 273 ? -0.482 10.715 38.384 1.00 72.50 273 LYS A N 1
ATOM 2214 C CA . LYS A 1 273 ? -0.949 9.978 39.568 1.00 72.50 273 LYS A CA 1
ATOM 2215 C C . LYS A 1 273 ? -0.303 10.466 40.863 1.00 72.50 273 LYS A C 1
ATOM 2217 O O . LYS A 1 273 ? -1.011 10.601 41.845 1.00 72.50 273 LYS A O 1
ATOM 2222 N N . LYS A 1 274 ? 1.007 10.749 40.861 1.00 71.06 274 LYS A N 1
ATOM 2223 C CA . LYS A 1 274 ? 1.704 11.266 42.052 1.00 71.06 274 LYS A CA 1
ATOM 2224 C C . LYS A 1 274 ? 1.164 12.626 42.495 1.00 71.06 274 LYS A C 1
ATOM 2226 O O . LYS A 1 274 ? 0.962 12.813 43.684 1.00 71.06 274 LYS A O 1
ATOM 2231 N N . ILE A 1 275 ? 0.908 13.526 41.543 1.00 71.38 275 ILE A N 1
ATOM 2232 C CA . ILE A 1 275 ? 0.345 14.858 41.819 1.00 71.38 275 ILE A CA 1
ATOM 2233 C C . ILE A 1 275 ? -1.072 14.751 42.394 1.00 71.38 275 ILE A C 1
ATOM 2235 O O . ILE A 1 275 ? -1.413 15.509 43.282 1.00 71.38 275 ILE A O 1
ATOM 2239 N N . ALA A 1 276 ? -1.887 13.802 41.927 1.00 59.34 276 ALA A N 1
ATOM 2240 C CA . ALA A 1 276 ? -3.248 13.609 42.435 1.00 59.34 276 ALA A CA 1
ATOM 2241 C C . ALA A 1 276 ? -3.316 12.964 43.836 1.00 59.34 276 ALA A C 1
ATOM 2243 O O . ALA A 1 276 ? -4.382 12.936 44.442 1.00 59.34 276 ALA A O 1
ATOM 2244 N N . THR A 1 277 ? -2.209 12.398 44.324 1.00 63.81 277 THR A N 1
ATOM 2245 C CA . THR A 1 277 ? -2.106 11.741 45.642 1.00 63.81 277 THR A CA 1
ATOM 2246 C C . THR A 1 277 ? -1.335 12.566 46.678 1.00 63.81 277 THR A C 1
ATOM 2248 O O . THR A 1 277 ? -1.064 12.061 47.763 1.00 63.81 277 THR A O 1
ATOM 2251 N N . SER A 1 278 ? -0.915 13.785 46.329 1.00 51.81 278 SER A N 1
ATOM 2252 C CA . SER A 1 278 ? -0.262 14.764 47.213 1.00 51.81 278 SER A CA 1
ATOM 2253 C C . SER A 1 278 ? -1.186 15.953 47.416 1.00 51.81 278 SER A C 1
ATOM 2255 O O . SER A 1 278 ? -1.164 16.497 48.536 1.00 51.81 278 SER A O 1
#

Mean predicted aligned error: 15.99 Å

pLDDT: mean 82.82, std 15.13, range [40.62, 97.31]